Protein AF-A0A8T0LI42-F1 (afdb_monomer)

Solvent-accessible surface area (backbone atoms only — not comparable to full-atom values): 13750 Å² total; per-residue (Å²): 137,81,81,90,73,95,75,86,84,73,90,79,93,82,78,85,84,76,81,82,80,70,98,83,71,88,79,92,85,89,85,87,85,89,86,90,84,83,91,84,91,81,90,78,91,77,90,77,92,71,89,72,73,76,70,77,53,67,67,59,52,66,72,69,68,56,76,96,68,77,59,74,69,64,74,54,67,74,53,48,78,66,42,51,52,38,46,54,52,21,53,53,28,23,41,54,45,14,42,48,59,48,49,52,53,53,49,50,53,50,40,56,54,25,67,72,38,84,78,66,44,61,67,56,39,53,52,40,54,51,52,52,54,52,51,53,54,50,42,53,54,28,47,51,52,19,46,54,31,28,42,53,40,24,52,54,42,44,52,54,52,51,51,54,50,52,55,53,59,76,70,57,59,68,76,56,54,78,77,41,65,65,68,62,49,55,52,48,54,53,54,52,50,50,56,52,32,49,51,58,8,55,53,42,50,50,54,49,16,52,52,39,26,50,53,45,36,50,54,52,48,60,71,71,71,111

pLDDT: mean 73.44, std 22.91, range [25.42, 94.62]

InterPro domains:
  IPR011527 ABC transporter type 1, transmembrane domain [PF00664] (88-225)
  IPR011527 ABC transporter type 1, transmembrane domain [PS50929] (89-226)
  IPR036640 ABC transporter type 1, transmembrane domain superfamily [G3DSA:1.20.1560.10] (68-226)
  IPR036640 ABC transporter type 1, transmembrane domain superfamily [SSF90123] (75-223)
  IPR039421 Type 1 protein exporter [PTHR43394] (34-223)

Organism: NCBI:txid325452

Foldseek 3Di:
DDDDDPPPPDDDDDDDDDDDDDPDDDDDDDDDDDDDDDDDDDDDDDDDDDPPPVPPQVVVCVVPVDPPDDDPVVLCVVPDPVLVVLVVLLLVLLLVLLLLVLVLVVLVVQCVVQVVDPPRDVVSNVVSVVVVVVSVVSNVVSVVSNQVSQLVSLVVSLVVVLVVVVVVLVPDDPVSCVVDPPVVVNVVSVVVSVVSSVVRHPVVSVVSSNVSNVVSNVVSCVVPVD

Secondary structure (DSSP, 8-state):
-----S----------------TT------------------------------PPPHHHHHHHSS-S---GGGTTTT--HHHHHHHHHHHHHHHHHHHHHHHHHHHHHHHHHHHHSSS--HHHHHHHHHHHHHHHHHHHHHHHHHHHHHHHHHHHHHHHHHHHHHHHHHTS-HHHHHHS-HHHHHHHHHHHHHHHHHHHTHHHHHHHHHHHHHHHHHHHHHHH--

Nearest PDB structures (foldseek):
  5och-assembly3_F  TM=8.590E-01  e=1.511E-02  Homo sapiens
  8t1p-assembly1_C  TM=8.953E-01  e=2.664E-02  Bacillus subtilis subsp. subtilis str. 168
  8fmv-assembly1_C  TM=8.375E-01  e=1.252E-01  Bacillus subtilis subsp. subtilis str. 168
  7met-assembly1_B  TM=8.035E-01  e=2.447E-01  Acinetobacter baumannii
  7zo8-assembly1_A  TM=7.545E-01  e=5.302E-01  Brucella abortus 2308

Mean predicted aligned error: 16.24 Å

Radius of gyration: 35.05 Å; Cα contacts (8 Å, |Δi|>4): 112; chains: 1; bounding box: 51×75×105 Å

Sequence (226 aa):
MPSLSKSQLQLSDDGAYQRIETPRAVSLVVDAPSKTKNSATSNDESNSNSDHKKKPSLRSQMVHGGPTSFKFTHLYRFATPFDKLLLTVGVITAGVNGALFPLMALVFGNVLTGFSKIPIDMDAVNKAALDFALIAIAMFFTDYLSYVTFYYSAERQMKVLRTEALKHMLYLDISWYDENDALQLSSRLTGDTVKIKDGMGQKLGDSLRFTVQFIAGFVIGFVRGH

Structure (mmCIF, N/CA/C/O backbone):
data_AF-A0A8T0LI42-F1
#
_entry.id   AF-A0A8T0LI42-F1
#
loop_
_atom_site.group_PDB
_atom_site.id
_atom_site.type_symbol
_atom_site.label_atom_id
_atom_site.label_alt_id
_at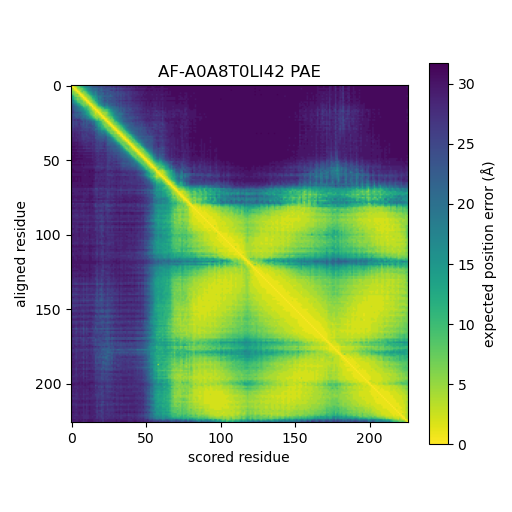om_site.label_comp_id
_atom_site.label_asym_id
_atom_site.label_entity_id
_atom_site.label_seq_id
_atom_site.pdbx_PDB_ins_code
_atom_site.Cartn_x
_atom_site.Cartn_y
_atom_site.Cartn_z
_atom_site.occupancy
_atom_site.B_iso_or_equiv
_atom_site.auth_seq_id
_atom_site.auth_comp_id
_atom_site.auth_asym_id
_atom_site.auth_atom_id
_atom_site.pdbx_PDB_model_num
ATOM 1 N N . MET A 1 1 ? -23.366 58.447 47.154 1.00 38.81 1 MET A N 1
ATOM 2 C CA . MET A 1 1 ? -22.371 58.548 48.251 1.00 38.81 1 MET A CA 1
ATOM 3 C C . MET A 1 1 ? -22.785 57.573 49.348 1.00 38.81 1 MET A C 1
ATOM 5 O O . MET A 1 1 ? -23.991 57.388 49.447 1.00 38.81 1 MET A O 1
ATOM 9 N N . PRO A 1 2 ? -21.909 57.008 50.198 1.00 42.56 2 PRO A N 1
ATOM 10 C CA . PRO A 1 2 ? -20.452 57.122 50.263 1.00 42.56 2 PRO A CA 1
ATOM 11 C C . PRO A 1 2 ? -19.717 55.777 50.512 1.00 42.56 2 PRO A C 1
ATOM 13 O O . PRO A 1 2 ? -20.300 54.726 50.756 1.00 42.56 2 PRO A O 1
ATOM 16 N N . SER A 1 3 ? -18.395 55.882 50.423 1.00 39.69 3 SER A N 1
ATOM 17 C CA . SER A 1 3 ? -17.333 55.055 51.005 1.00 39.69 3 SER A CA 1
ATOM 18 C C . SER A 1 3 ? -17.694 54.132 52.181 1.00 39.69 3 SER A C 1
ATOM 20 O O . SER A 1 3 ? -18.200 54.579 53.211 1.00 39.69 3 SER A O 1
ATOM 22 N N . LEU A 1 4 ? -17.270 52.870 52.067 1.00 40.44 4 LEU A N 1
ATOM 23 C CA . LEU A 1 4 ? -17.182 51.906 53.165 1.00 40.44 4 LEU A CA 1
ATOM 24 C C . LEU A 1 4 ? -16.195 52.408 54.236 1.00 40.44 4 LEU A C 1
ATOM 26 O O .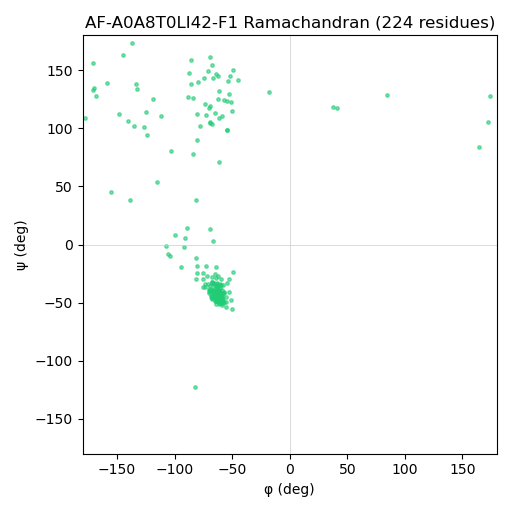 LEU A 1 4 ? -14.984 52.456 54.015 1.00 40.44 4 LEU A O 1
ATOM 30 N N . SER A 1 5 ? -16.745 52.812 55.387 1.00 36.84 5 SER A N 1
ATOM 31 C CA . SER A 1 5 ? -16.011 53.237 56.583 1.00 36.84 5 SER A CA 1
ATOM 32 C C . SER A 1 5 ? -15.497 52.039 57.384 1.00 36.84 5 SER A C 1
ATOM 34 O O . SER A 1 5 ? -16.172 51.030 57.571 1.00 36.84 5 SER A O 1
ATOM 36 N N . LYS A 1 6 ? -14.276 52.205 57.880 1.00 45.00 6 LYS A N 1
ATOM 37 C CA . LYS A 1 6 ? -13.339 51.230 58.446 1.00 45.00 6 LYS A CA 1
ATOM 38 C C . LYS A 1 6 ? -13.620 50.869 59.919 1.00 45.00 6 LYS A C 1
ATOM 40 O O . LYS A 1 6 ? -12.686 50.751 60.703 1.00 45.00 6 LYS A O 1
ATOM 45 N N . SER A 1 7 ? -14.883 50.741 60.328 1.00 43.19 7 SER A N 1
ATOM 46 C CA . SER A 1 7 ? -15.243 50.780 61.760 1.00 43.19 7 SER A CA 1
ATOM 47 C C . SER A 1 7 ? -16.303 49.767 62.211 1.00 43.19 7 SER A C 1
ATOM 49 O O . SER A 1 7 ? -17.111 50.068 63.080 1.00 43.19 7 SER A O 1
ATOM 51 N N . GLN A 1 8 ? -16.273 48.548 61.672 1.00 38.94 8 GLN A N 1
ATOM 52 C CA . GLN A 1 8 ? -16.902 47.374 62.304 1.00 38.94 8 GLN A CA 1
ATOM 53 C C . GLN A 1 8 ? -15.811 46.368 62.694 1.00 38.94 8 GLN A C 1
ATOM 55 O O . GLN A 1 8 ? -15.792 45.216 62.278 1.00 38.94 8 GLN A O 1
ATOM 60 N N . LEU A 1 9 ? -14.838 46.877 63.451 1.00 49.97 9 LEU A N 1
ATOM 61 C CA . LEU A 1 9 ? -13.863 46.109 64.215 1.00 49.97 9 LEU A CA 1
ATOM 62 C C . LEU A 1 9 ? -14.327 46.174 65.675 1.00 49.97 9 LEU A C 1
ATOM 64 O O . LEU A 1 9 ? -13.858 46.995 66.458 1.00 49.97 9 LEU A O 1
ATOM 68 N N . GLN A 1 10 ? -15.305 45.342 66.019 1.00 39.28 10 GLN A N 1
ATOM 69 C CA . GLN A 1 10 ? -15.501 44.903 67.395 1.00 39.28 10 GLN A CA 1
ATOM 70 C C . GLN A 1 10 ? -15.490 43.379 67.389 1.00 39.28 10 GLN A C 1
ATOM 72 O O . GLN A 1 10 ? -16.323 42.735 66.757 1.00 39.28 10 GLN A O 1
ATOM 77 N N . LEU A 1 11 ? -14.451 42.848 68.036 1.00 53.00 11 LEU A N 1
ATOM 78 C CA . LEU A 1 11 ? -14.222 41.438 68.299 1.00 53.00 11 LEU A CA 1
ATOM 79 C C . LEU A 1 11 ? -15.468 40.818 68.941 1.00 53.00 11 LEU A C 1
ATOM 81 O O . LEU A 1 11 ? -15.871 41.227 70.029 1.00 53.00 11 LEU A O 1
ATOM 85 N N . SER A 1 12 ? -16.003 39.780 68.306 1.00 40.81 12 SER A N 1
ATOM 86 C CA . SER A 1 12 ? -16.593 38.668 69.041 1.00 40.81 12 SER A CA 1
ATOM 87 C C . SER A 1 12 ? -15.691 37.466 68.801 1.00 40.81 12 SER A C 1
ATOM 89 O O . SER A 1 12 ? -15.504 37.009 67.674 1.00 40.81 12 SER A O 1
ATOM 91 N N . ASP A 1 13 ? -15.025 37.114 69.887 1.00 56.16 13 ASP A N 1
ATOM 92 C CA . ASP A 1 13 ? -14.078 36.036 70.099 1.00 56.16 13 ASP A CA 1
ATOM 93 C C . ASP A 1 13 ? -14.826 34.698 70.031 1.00 56.16 13 ASP A C 1
ATOM 95 O O . ASP A 1 13 ? -15.631 34.419 70.909 1.00 56.16 13 ASP A O 1
ATOM 99 N N . ASP A 1 14 ? -14.665 33.958 68.929 1.00 54.41 14 ASP A N 1
ATOM 100 C CA . ASP A 1 14 ? -14.658 32.485 68.873 1.00 54.41 14 ASP A CA 1
ATOM 101 C C . ASP A 1 14 ? -14.653 32.015 67.409 1.00 54.41 14 ASP A C 1
ATOM 103 O O . ASP A 1 14 ? -15.651 32.074 66.689 1.00 54.41 14 ASP A O 1
ATOM 107 N N . GLY A 1 15 ? -13.499 31.540 66.940 1.00 45.50 15 GLY A N 1
ATOM 108 C CA . GLY A 1 15 ? -13.366 30.988 65.593 1.00 45.50 15 GLY A CA 1
ATOM 109 C C . GLY A 1 15 ? -11.916 30.873 65.153 1.00 45.50 15 GLY A C 1
ATOM 110 O O . GLY A 1 15 ? -11.389 31.748 64.470 1.00 45.50 15 GLY A O 1
ATOM 111 N N . ALA A 1 16 ? -11.259 29.782 65.539 1.00 44.09 16 ALA A N 1
ATOM 112 C CA . ALA A 1 16 ? -9.950 29.417 65.020 1.00 44.09 16 ALA A CA 1
ATOM 113 C C . ALA A 1 16 ? -10.019 29.256 63.488 1.00 44.09 16 ALA A C 1
ATOM 115 O O . ALA A 1 16 ? -10.630 28.322 62.971 1.00 44.09 16 ALA A O 1
ATOM 116 N N . TYR A 1 17 ? -9.388 30.167 62.746 1.00 43.19 17 TYR A N 1
ATOM 117 C CA . TYR A 1 17 ? -9.220 30.031 61.301 1.00 43.19 17 TYR A CA 1
ATOM 118 C C . TYR A 1 17 ? -8.246 28.886 61.014 1.00 43.19 17 TYR A C 1
ATOM 120 O O . TYR A 1 17 ? -7.033 29.021 61.174 1.00 43.19 17 TYR A O 1
ATOM 128 N N . GLN A 1 18 ? -8.777 27.746 60.582 1.00 50.75 18 GLN A N 1
ATOM 129 C CA . GLN A 1 18 ? -7.972 26.610 60.160 1.00 50.75 18 GLN A CA 1
ATOM 130 C C . GLN A 1 18 ? -7.483 26.837 58.727 1.00 50.75 18 GLN A C 1
ATOM 132 O O . GLN A 1 18 ? -8.259 26.862 57.771 1.00 50.75 18 GLN A O 1
ATOM 137 N N . ARG A 1 19 ? -6.170 27.024 58.574 1.00 47.12 19 ARG A N 1
ATOM 138 C CA . ARG A 1 19 ? -5.505 27.053 57.270 1.00 47.12 19 ARG A CA 1
ATOM 139 C C . ARG A 1 19 ? -5.641 25.666 56.640 1.00 47.12 19 ARG A C 1
ATOM 141 O O . ARG A 1 19 ? -5.077 24.704 57.152 1.00 47.12 19 ARG A O 1
ATOM 148 N N . ILE A 1 20 ? -6.392 25.553 55.548 1.00 44.72 20 ILE A N 1
ATOM 149 C CA . ILE A 1 20 ? -6.482 24.301 54.794 1.00 44.72 20 ILE A CA 1
ATOM 150 C C . ILE A 1 20 ? -5.205 24.183 53.956 1.00 44.72 20 ILE A C 1
ATOM 152 O O . ILE A 1 20 ? -5.054 24.851 52.932 1.00 44.72 20 ILE A O 1
ATOM 156 N N . GLU A 1 21 ? -4.262 23.366 54.414 1.00 50.84 21 GLU A N 1
ATOM 157 C CA . GLU A 1 21 ? -3.139 22.921 53.593 1.00 50.84 21 GLU A CA 1
ATOM 158 C C . GLU A 1 21 ? -3.649 21.888 52.585 1.00 50.84 21 GLU A C 1
ATOM 160 O O . GLU A 1 21 ? -4.229 20.864 52.945 1.00 50.84 21 GLU A O 1
ATOM 165 N N . THR A 1 22 ? -3.470 22.171 51.295 1.00 49.03 22 THR A N 1
ATOM 166 C CA . THR A 1 22 ? -3.750 21.208 50.228 1.00 49.03 22 THR A CA 1
ATOM 167 C C . THR A 1 22 ? -2.521 20.302 50.047 1.00 49.03 22 THR A C 1
ATOM 169 O O . THR A 1 22 ? -1.428 20.823 49.828 1.00 49.03 22 THR A O 1
ATOM 172 N N . PRO A 1 23 ? -2.638 18.957 50.102 1.00 51.06 23 PRO A N 1
ATOM 173 C CA . PRO A 1 23 ? -1.473 18.056 50.150 1.00 51.06 23 PRO A CA 1
ATOM 174 C C . PRO A 1 23 ? -0.599 17.936 48.886 1.00 51.06 23 PRO A C 1
ATOM 176 O O . PRO A 1 23 ? 0.163 16.973 48.783 1.00 51.06 23 PRO A O 1
ATOM 179 N N . ARG A 1 24 ? -0.703 18.806 47.869 1.00 45.31 24 ARG A N 1
ATOM 180 C CA . ARG A 1 24 ? 0.053 18.581 46.618 1.00 45.31 24 ARG A CA 1
ATOM 181 C C . ARG A 1 24 ? 0.364 19.816 45.778 1.00 45.31 24 ARG A C 1
ATOM 183 O O . ARG A 1 24 ? 0.251 19.777 44.555 1.00 45.31 24 ARG A O 1
ATOM 190 N N . ALA A 1 25 ? 0.810 20.891 46.405 1.00 46.81 25 ALA A N 1
ATOM 191 C CA . ALA A 1 25 ? 1.567 21.914 45.696 1.00 46.81 25 ALA A CA 1
ATOM 192 C C . ALA A 1 25 ? 2.800 22.290 46.521 1.00 46.81 25 ALA A C 1
ATOM 194 O O . ALA A 1 25 ? 2.670 22.507 47.720 1.00 46.81 25 ALA A O 1
ATOM 195 N N . VAL A 1 26 ? 3.936 22.446 45.823 1.00 38.56 26 VAL A N 1
ATOM 196 C CA . VAL A 1 26 ? 5.221 23.021 46.289 1.00 38.56 26 VAL A CA 1
ATOM 197 C C . VAL A 1 26 ? 6.126 22.006 47.022 1.00 38.56 26 VAL A C 1
ATOM 199 O O . VAL A 1 26 ? 5.682 21.344 47.944 1.00 38.56 26 VAL A O 1
ATOM 202 N N . SER A 1 27 ? 7.409 21.790 46.714 1.00 38.91 27 SER A N 1
ATOM 203 C CA . SER A 1 27 ? 8.316 22.177 45.621 1.00 38.91 27 SER A CA 1
ATOM 204 C C . SER A 1 27 ? 9.625 21.381 45.773 1.00 38.91 27 SER A C 1
ATOM 206 O O . SER A 1 27 ? 9.989 20.972 46.870 1.00 38.91 27 SER A O 1
ATOM 208 N N . LEU A 1 28 ? 10.335 21.214 44.659 1.00 45.41 28 LEU A N 1
ATOM 209 C CA . LEU A 1 28 ? 11.725 20.755 44.521 1.00 45.41 28 LEU A CA 1
ATOM 210 C C . LEU A 1 28 ? 12.687 21.417 45.527 1.00 45.41 28 LEU A C 1
ATOM 212 O O . LEU A 1 28 ? 12.580 22.628 45.657 1.00 45.41 28 LEU A O 1
ATOM 216 N N . VAL A 1 29 ? 13.667 20.684 46.090 1.00 34.97 29 VAL A N 1
ATOM 217 C CA . VAL A 1 29 ? 15.106 21.061 46.171 1.00 34.97 29 VAL A CA 1
ATOM 218 C C . VAL A 1 29 ? 15.964 19.791 46.377 1.00 34.97 29 VAL A C 1
ATOM 220 O O . VAL A 1 29 ? 15.588 18.869 47.094 1.00 34.97 29 VAL A O 1
ATOM 223 N N . VAL A 1 30 ? 17.089 19.769 45.663 1.00 39.44 30 VAL A N 1
ATOM 224 C CA . VAL A 1 30 ? 18.171 18.778 45.546 1.00 39.44 30 VAL A CA 1
ATOM 225 C C . VAL A 1 30 ? 19.079 18.769 46.788 1.00 39.44 30 VAL A C 1
ATOM 227 O O . VAL A 1 30 ? 19.347 19.840 47.309 1.00 39.44 30 VAL A O 1
ATOM 230 N N . ASP A 1 31 ? 19.569 17.600 47.232 1.00 29.88 31 ASP A N 1
ATOM 231 C CA . ASP A 1 31 ? 21.002 17.335 47.513 1.00 29.88 31 ASP A CA 1
ATOM 232 C C . ASP A 1 31 ? 21.231 15.947 48.151 1.00 29.88 31 ASP A C 1
ATOM 234 O O . ASP A 1 31 ? 20.620 15.568 49.149 1.00 29.88 31 ASP A O 1
ATOM 238 N N . ALA A 1 32 ? 22.146 15.178 47.554 1.00 30.50 32 ALA A N 1
ATOM 239 C CA . ALA A 1 32 ? 22.781 14.001 48.155 1.00 30.50 32 ALA A CA 1
ATOM 240 C C . ALA A 1 32 ? 24.003 14.448 48.994 1.00 30.50 32 ALA A C 1
ATOM 242 O O . ALA A 1 32 ? 24.569 15.504 48.710 1.00 30.50 32 ALA A O 1
ATOM 243 N N . PRO A 1 33 ? 24.488 13.649 49.971 1.00 33.62 33 PRO A N 1
ATOM 244 C CA . PRO A 1 33 ? 25.523 12.678 49.606 1.00 33.62 33 PRO A CA 1
ATOM 245 C C . PRO A 1 33 ? 25.480 11.324 50.349 1.00 33.62 33 PRO A C 1
ATOM 247 O O . PRO A 1 33 ? 24.883 11.133 51.403 1.00 33.62 33 PRO A O 1
ATOM 250 N N . SER A 1 34 ? 26.192 10.384 49.732 1.00 29.84 34 SER A N 1
ATOM 251 C CA . SER A 1 34 ? 26.501 8.990 50.075 1.00 29.84 34 SER A CA 1
ATOM 252 C C . SER A 1 34 ? 27.028 8.692 51.492 1.00 29.84 34 SER A C 1
ATOM 254 O O . SER A 1 34 ? 27.872 9.440 51.985 1.00 29.84 34 SER A O 1
ATOM 256 N N . LYS A 1 35 ? 26.744 7.479 52.013 1.00 28.88 35 LYS A N 1
ATOM 257 C CA . LYS A 1 35 ? 27.780 6.514 52.467 1.00 28.88 35 LYS A CA 1
ATOM 258 C C . LYS A 1 35 ? 27.239 5.097 52.752 1.00 28.88 35 LYS A C 1
ATOM 260 O O . LYS A 1 35 ? 26.310 4.890 53.518 1.00 28.88 35 LYS A O 1
ATOM 265 N N . THR A 1 36 ? 27.912 4.142 52.119 1.00 26.52 36 THR A N 1
ATOM 266 C CA . THR A 1 36 ? 27.869 2.673 52.192 1.00 26.52 36 THR A CA 1
ATOM 267 C C . THR A 1 36 ? 28.258 2.103 53.566 1.00 26.52 36 THR A C 1
ATOM 269 O O . THR A 1 36 ? 29.218 2.609 54.149 1.00 26.52 36 THR A O 1
ATOM 272 N N . LYS A 1 37 ? 27.631 0.991 54.010 1.00 26.69 37 LYS A N 1
ATOM 273 C CA . LYS A 1 37 ? 28.306 -0.211 54.581 1.00 26.69 37 LYS A CA 1
ATOM 274 C C . LYS A 1 37 ? 27.342 -1.360 54.964 1.00 26.69 37 LYS A C 1
ATOM 276 O O . LYS A 1 37 ? 26.601 -1.268 55.929 1.00 26.69 37 LYS A O 1
ATOM 281 N N . ASN A 1 38 ? 27.417 -2.430 54.169 1.00 25.42 38 ASN A N 1
ATOM 282 C CA . ASN A 1 38 ? 27.652 -3.850 54.491 1.00 25.42 38 ASN A CA 1
ATOM 283 C C . ASN A 1 38 ? 26.997 -4.533 55.719 1.00 25.42 38 ASN A C 1
ATOM 285 O O . ASN A 1 38 ? 27.361 -4.272 56.857 1.00 25.42 38 ASN A O 1
ATOM 289 N N . SER A 1 39 ? 26.167 -5.540 55.400 1.00 26.08 39 SER A N 1
ATOM 290 C CA . SER A 1 39 ? 26.147 -6.935 55.899 1.00 26.08 39 SER A CA 1
ATOM 291 C C . SER A 1 39 ? 26.461 -7.244 57.375 1.00 26.08 39 SER A C 1
ATOM 293 O O . SER A 1 39 ? 27.621 -7.176 57.774 1.00 26.08 39 SER A O 1
ATOM 295 N N . ALA A 1 40 ? 25.486 -7.819 58.090 1.00 28.20 40 ALA A N 1
ATOM 296 C CA . ALA A 1 40 ? 25.643 -9.080 58.831 1.00 28.20 40 ALA A CA 1
ATOM 297 C C . ALA A 1 40 ? 24.282 -9.605 59.335 1.00 28.20 40 ALA A C 1
ATOM 299 O O . ALA A 1 40 ? 23.462 -8.866 59.868 1.00 28.20 40 ALA A O 1
ATOM 300 N N . THR A 1 41 ? 24.090 -10.903 59.126 1.00 25.64 41 THR A N 1
ATOM 301 C CA . THR A 1 41 ? 23.015 -11.813 59.536 1.00 25.64 41 THR A CA 1
ATOM 302 C C . THR A 1 41 ? 22.703 -11.788 61.034 1.00 25.64 41 THR A C 1
ATOM 304 O O . THR A 1 41 ? 23.637 -11.748 61.830 1.00 25.64 41 THR A O 1
ATOM 307 N N . SER A 1 42 ? 21.429 -11.948 61.416 1.00 28.00 42 SER A N 1
ATOM 308 C CA . SER A 1 42 ? 20.967 -12.868 62.479 1.00 28.00 42 SER A CA 1
ATOM 309 C C . SER A 1 42 ? 19.441 -12.952 62.485 1.00 28.00 42 SER A C 1
ATOM 311 O O . SER A 1 42 ? 18.750 -11.944 62.382 1.00 28.00 42 SER A O 1
ATOM 313 N N . ASN A 1 43 ? 18.958 -14.187 62.551 1.00 26.92 43 ASN A N 1
ATOM 314 C CA . ASN A 1 43 ? 17.560 -14.588 62.556 1.00 26.92 43 ASN A CA 1
ATOM 315 C C . ASN A 1 43 ? 16.850 -14.122 63.832 1.00 26.92 43 ASN A C 1
ATOM 317 O O . ASN A 1 43 ? 17.420 -14.256 64.909 1.00 26.92 43 ASN A O 1
ATOM 321 N N . ASP A 1 44 ? 15.586 -13.720 63.714 1.00 28.66 44 ASP A N 1
ATOM 322 C CA . ASP A 1 44 ? 14.596 -14.079 64.728 1.00 28.66 44 ASP A CA 1
ATOM 323 C C . ASP A 1 44 ? 13.223 -14.232 64.063 1.00 28.66 44 ASP A C 1
ATOM 325 O O . ASP A 1 44 ? 12.645 -13.288 63.517 1.00 28.66 44 ASP A O 1
ATOM 329 N N . GLU A 1 45 ? 12.741 -15.471 64.045 1.00 29.97 45 GLU A N 1
ATOM 330 C CA . GLU A 1 45 ? 11.376 -15.813 63.676 1.00 29.97 45 GLU A CA 1
ATOM 331 C C . GLU A 1 45 ? 10.435 -15.323 64.779 1.00 29.97 45 GLU A C 1
ATOM 333 O O . GLU A 1 45 ? 10.443 -15.827 65.898 1.00 29.97 45 GLU A O 1
ATOM 338 N N . SER A 1 46 ? 9.539 -14.396 64.452 1.00 29.72 46 SER A N 1
ATOM 339 C CA . SER A 1 46 ? 8.264 -14.292 65.162 1.00 29.72 46 SER A CA 1
ATOM 340 C C . SER A 1 46 ? 7.129 -14.099 64.163 1.00 29.72 46 SER A C 1
ATOM 342 O O . SER A 1 46 ? 6.896 -13.053 63.563 1.00 29.72 46 SER A O 1
ATOM 344 N N . ASN A 1 47 ? 6.463 -15.228 63.971 1.00 28.58 47 ASN A N 1
ATOM 345 C CA . ASN A 1 47 ? 5.245 -15.483 63.238 1.00 28.58 47 ASN A CA 1
ATOM 346 C C . ASN A 1 47 ? 4.119 -14.507 63.641 1.00 28.58 47 ASN A C 1
ATOM 348 O O . ASN A 1 47 ? 3.610 -14.574 64.759 1.00 28.58 47 ASN A O 1
ATOM 352 N N . SER A 1 48 ? 3.676 -13.648 62.718 1.00 30.42 48 SER A N 1
ATOM 353 C CA . SER A 1 48 ? 2.299 -13.145 62.734 1.00 30.42 48 SER A CA 1
ATOM 354 C C . SER A 1 48 ? 1.670 -13.388 61.367 1.00 30.42 48 SER A C 1
ATOM 356 O O . SER A 1 48 ? 1.938 -12.738 60.358 1.00 30.42 48 SER A O 1
ATOM 358 N N . ASN A 1 49 ? 0.874 -14.445 61.364 1.00 32.28 49 ASN A N 1
ATOM 359 C CA . ASN A 1 49 ? 0.105 -14.944 60.253 1.00 32.28 49 ASN A CA 1
ATOM 360 C C . ASN A 1 49 ? -1.003 -13.927 59.930 1.00 32.28 49 ASN A C 1
ATOM 362 O O . ASN A 1 49 ? -2.002 -13.836 60.641 1.00 32.28 49 ASN A O 1
ATOM 366 N N . SER A 1 50 ? -0.829 -13.148 58.864 1.00 35.53 50 SER A N 1
ATOM 367 C CA . SER A 1 50 ? -1.950 -12.537 58.149 1.00 35.53 50 SER A CA 1
ATOM 368 C C . SER A 1 50 ? -1.844 -12.957 56.688 1.00 35.53 50 SER A C 1
ATOM 370 O O . SER A 1 50 ? -1.112 -12.385 55.883 1.00 35.53 50 SER A O 1
ATOM 372 N N . ASP A 1 51 ? -2.560 -14.038 56.384 1.00 36.84 51 ASP A N 1
ATOM 373 C CA . ASP A 1 51 ? -2.787 -14.602 55.057 1.00 36.84 51 ASP A CA 1
ATOM 374 C C . ASP A 1 51 ? -3.521 -13.590 54.153 1.00 36.84 51 ASP A C 1
ATOM 376 O O . ASP A 1 51 ? -4.676 -13.763 53.766 1.00 36.84 51 ASP A O 1
ATOM 380 N N . HIS A 1 52 ? -2.843 -12.520 53.744 1.00 40.53 52 HIS A N 1
ATOM 381 C CA . HIS A 1 52 ? -3.192 -11.819 52.517 1.00 40.53 52 HIS A CA 1
ATOM 382 C C . HIS A 1 52 ? -2.507 -12.544 51.360 1.00 40.53 52 HIS A C 1
ATOM 384 O O . HIS A 1 52 ? -1.511 -12.086 50.795 1.00 40.53 52 HIS A O 1
ATOM 390 N N . LYS A 1 53 ? -3.085 -13.682 50.953 1.00 38.78 53 LYS A N 1
ATOM 391 C CA . LYS A 1 53 ? -2.926 -14.152 49.572 1.00 38.78 53 LYS A CA 1
ATOM 392 C C . LYS A 1 53 ? -3.368 -12.999 48.673 1.00 38.78 53 LYS A C 1
ATOM 394 O O . LYS A 1 53 ? -4.565 -12.798 48.470 1.00 38.78 53 LYS A O 1
ATOM 399 N N . LYS A 1 54 ? -2.412 -12.219 48.153 1.00 42.22 54 LYS A N 1
ATOM 400 C CA . LYS A 1 54 ? -2.629 -11.325 47.013 1.00 42.22 54 LYS A CA 1
ATOM 401 C C . LYS A 1 54 ? -3.201 -12.205 45.910 1.00 42.22 54 LYS A C 1
ATOM 403 O O . LYS A 1 54 ? -2.463 -12.943 45.256 1.00 42.22 54 LYS A O 1
ATOM 408 N N . LYS A 1 55 ? -4.527 -12.179 45.749 1.00 39.91 55 LYS A N 1
ATOM 409 C CA . LYS A 1 55 ? -5.168 -12.732 44.563 1.00 39.91 55 LYS A CA 1
ATOM 410 C C . LYS A 1 55 ? -4.466 -12.066 43.376 1.00 39.91 55 LYS A C 1
ATOM 412 O O . LYS A 1 55 ? -4.270 -10.849 43.415 1.00 39.91 55 LYS A O 1
ATOM 417 N N . PRO A 1 56 ? -3.990 -12.832 42.384 1.00 43.91 56 PRO A N 1
ATOM 418 C CA . PRO A 1 56 ? -3.377 -12.226 41.217 1.00 43.91 56 PRO A CA 1
ATOM 419 C C . PRO A 1 56 ? -4.414 -11.280 40.616 1.00 43.91 56 PRO A C 1
ATOM 421 O O . PRO A 1 56 ? -5.542 -11.699 40.358 1.00 43.91 56 PRO A O 1
ATOM 424 N N . SER A 1 57 ? -4.049 -10.008 40.449 1.00 56.97 57 SER A N 1
ATOM 425 C CA . SER A 1 57 ? -4.921 -9.042 39.790 1.00 56.97 57 SER A CA 1
ATOM 426 C C . SER A 1 57 ? -5.320 -9.605 38.428 1.00 56.97 57 SER A C 1
ATOM 428 O O . SER A 1 57 ? -4.501 -10.221 37.735 1.00 56.97 57 SER A O 1
ATOM 430 N N . LEU A 1 58 ? -6.575 -9.400 38.027 1.00 53.12 58 LEU A N 1
ATOM 431 C CA . LEU A 1 58 ? -7.112 -9.806 36.717 1.00 53.12 58 LEU A CA 1
ATOM 432 C C . LEU A 1 58 ? -6.213 -9.366 35.544 1.00 53.12 58 LEU A C 1
ATOM 434 O O . LEU A 1 58 ? -6.174 -10.017 34.503 1.00 53.12 58 LEU A O 1
ATOM 438 N N . ARG A 1 59 ? -5.399 -8.324 35.756 1.00 50.59 59 ARG A N 1
ATOM 439 C CA . ARG A 1 59 ? -4.300 -7.876 34.892 1.00 50.59 59 ARG A CA 1
ATOM 440 C C . ARG A 1 59 ? -3.295 -8.980 34.537 1.00 50.59 59 ARG A C 1
ATOM 442 O O . ARG A 1 59 ? -2.878 -9.044 33.388 1.00 50.59 59 ARG A O 1
ATOM 449 N N . SER A 1 60 ? -2.914 -9.850 35.472 1.00 45.22 60 SER A N 1
ATOM 450 C CA . SER A 1 60 ? -1.997 -10.967 35.198 1.00 45.22 60 SER A CA 1
ATOM 451 C C . SER A 1 60 ? -2.689 -12.078 34.396 1.00 45.22 60 SER A C 1
ATOM 453 O O . SER A 1 60 ? -2.083 -12.660 33.504 1.00 45.22 60 SER A O 1
ATOM 455 N N . GLN A 1 61 ? -3.988 -12.314 34.622 1.00 47.06 61 GLN A N 1
ATOM 456 C CA . GLN A 1 61 ? -4.759 -13.315 33.868 1.00 47.06 61 GLN A CA 1
ATOM 457 C C . GLN A 1 61 ? -5.117 -12.858 32.445 1.00 47.06 61 GLN A C 1
ATOM 459 O O . GLN A 1 61 ? -5.063 -13.664 31.523 1.00 47.06 61 GLN A O 1
ATOM 464 N N . MET A 1 62 ? -5.412 -11.573 32.224 1.00 54.28 62 MET A N 1
ATOM 465 C CA . MET A 1 62 ? -5.677 -11.042 30.877 1.00 54.28 62 MET A CA 1
ATOM 466 C C . MET A 1 62 ? -4.397 -10.868 30.046 1.00 54.28 62 MET A C 1
ATOM 468 O O . MET A 1 62 ? -4.446 -11.004 28.826 1.00 54.28 62 MET A O 1
ATOM 472 N N . VAL A 1 63 ? -3.248 -10.612 30.687 1.00 55.09 63 VAL A N 1
ATOM 473 C CA . VAL A 1 63 ? -1.941 -10.516 30.007 1.00 55.09 63 VAL A CA 1
ATOM 474 C C . VAL A 1 63 ? -1.324 -11.898 29.738 1.00 55.09 63 VAL A C 1
ATOM 476 O O . VAL A 1 63 ? -0.632 -12.053 28.735 1.00 55.09 63 VAL A O 1
ATOM 479 N N . HIS A 1 64 ? -1.604 -12.915 30.565 1.00 43.50 64 HIS A N 1
ATOM 480 C CA . HIS A 1 64 ? -1.048 -14.270 30.402 1.00 43.50 64 HIS A CA 1
ATOM 481 C C . HIS A 1 64 ? -2.033 -15.344 29.900 1.00 43.50 64 HIS A C 1
ATOM 483 O O . HIS A 1 64 ? -1.619 -16.485 29.713 1.00 43.50 64 HIS A O 1
ATOM 489 N N . GLY A 1 65 ? -3.308 -15.017 29.659 1.00 41.97 65 GLY A N 1
ATOM 490 C CA . GLY A 1 65 ? -4.336 -15.986 29.238 1.00 41.97 65 GLY A CA 1
ATOM 491 C C . GLY A 1 65 ? -4.770 -15.918 27.768 1.00 41.97 65 GLY A C 1
ATOM 492 O O . GLY A 1 65 ? -5.523 -16.778 27.317 1.00 41.97 65 GLY A O 1
ATOM 493 N N . GLY A 1 66 ? -4.333 -14.909 27.008 1.00 52.75 66 GLY A N 1
ATOM 494 C CA . GLY A 1 66 ? -4.619 -14.806 25.572 1.00 52.75 66 GLY A CA 1
ATOM 495 C C . GLY A 1 66 ? -3.572 -15.544 24.728 1.00 52.75 66 GLY A C 1
ATOM 496 O O . GLY A 1 66 ? -2.405 -15.569 25.120 1.00 52.75 66 GLY A O 1
ATOM 497 N N . PRO A 1 67 ? -3.930 -16.127 23.564 1.00 51.00 67 PRO A N 1
ATOM 498 C CA . PRO A 1 67 ? -2.943 -16.734 22.675 1.00 51.00 67 PRO A CA 1
ATOM 499 C C . PRO A 1 67 ? -1.853 -15.708 22.339 1.00 51.00 67 PRO A C 1
ATOM 501 O O . PRO A 1 67 ? -2.137 -14.633 21.817 1.00 51.00 67 PRO A O 1
ATOM 504 N N . THR A 1 68 ? -0.594 -16.054 22.617 1.00 57.38 68 THR A N 1
ATOM 505 C CA . THR A 1 68 ? 0.598 -15.206 22.410 1.00 57.38 68 THR A CA 1
ATOM 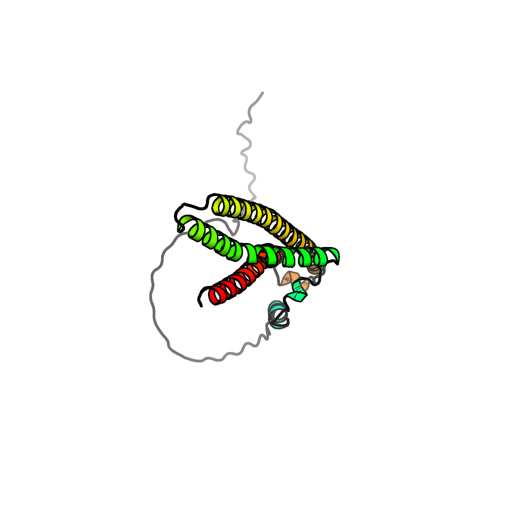506 C C . THR A 1 68 ? 0.906 -14.924 20.933 1.00 57.38 68 THR A C 1
ATOM 508 O O . THR A 1 68 ? 1.886 -14.258 20.610 1.00 57.38 68 THR A O 1
ATOM 511 N N . SER A 1 69 ? 0.056 -15.401 20.022 1.00 57.56 69 SER A N 1
ATOM 512 C CA . SER A 1 69 ? 0.135 -15.170 18.588 1.00 57.56 69 SER A CA 1
ATOM 513 C C . SER A 1 69 ? -1.271 -14.950 18.031 1.00 57.56 69 SER A C 1
ATOM 515 O O . SER A 1 69 ? -2.070 -15.881 17.906 1.00 57.56 69 SER A O 1
ATOM 517 N N . PHE A 1 70 ? -1.587 -13.702 17.690 1.00 65.25 70 PHE A N 1
ATOM 518 C CA . PHE A 1 70 ? -2.773 -13.390 16.902 1.00 65.25 70 PHE A CA 1
ATOM 519 C C . PHE A 1 70 ? -2.411 -13.472 15.422 1.00 65.25 70 PHE A C 1
ATOM 521 O O . PHE A 1 70 ? -1.471 -12.827 14.959 1.00 65.25 70 PHE A O 1
ATOM 528 N N . LYS A 1 71 ? -3.179 -14.248 14.652 1.00 72.62 71 LYS A N 1
ATOM 529 C CA . LYS A 1 71 ? -3.066 -14.235 13.189 1.00 72.62 71 LYS A CA 1
ATOM 530 C C . LYS A 1 71 ? -3.409 -12.827 12.691 1.00 72.62 71 LYS A C 1
ATOM 532 O O . LYS A 1 71 ? -4.458 -12.302 13.059 1.00 72.62 71 LYS A O 1
ATOM 537 N N . PHE A 1 72 ? -2.588 -12.247 11.810 1.00 67.06 72 PHE A N 1
ATOM 538 C CA . PHE A 1 72 ? -2.843 -10.932 11.190 1.00 67.06 72 PHE A CA 1
ATOM 539 C C . PHE A 1 72 ? -4.231 -10.837 10.535 1.00 67.06 72 PHE A C 1
ATOM 541 O O . PHE A 1 72 ? -4.855 -9.782 10.522 1.00 67.06 72 PHE A O 1
ATOM 548 N N . THR A 1 73 ? -4.766 -11.959 10.055 1.00 68.06 73 THR A N 1
ATOM 549 C CA . THR A 1 73 ? -6.114 -12.047 9.479 1.00 68.06 73 THR A CA 1
ATOM 550 C C . THR A 1 73 ? -7.230 -11.780 10.489 1.00 68.06 73 THR A C 1
ATOM 552 O O . THR A 1 73 ? -8.301 -11.316 10.106 1.00 68.06 73 THR A O 1
ATOM 555 N N . HIS A 1 74 ? -6.986 -12.007 11.782 1.00 70.81 74 HIS A N 1
ATOM 556 C CA . HIS A 1 74 ? -7.939 -11.701 12.848 1.00 70.81 74 HIS A CA 1
ATOM 557 C C . HIS A 1 74 ? -8.057 -10.189 13.101 1.00 70.81 74 HIS A C 1
ATOM 559 O O . HIS A 1 74 ? -9.061 -9.729 13.642 1.00 70.81 74 HIS A O 1
ATOM 565 N N . LEU A 1 75 ? -7.071 -9.404 12.655 1.00 67.06 75 LEU A N 1
ATOM 566 C CA . LEU A 1 75 ? -7.120 -7.944 12.692 1.00 67.06 75 LEU A CA 1
ATOM 567 C C . LEU A 1 75 ? -8.198 -7.397 11.738 1.00 67.06 75 LEU A C 1
ATOM 569 O O . LEU A 1 75 ? -8.889 -6.440 12.069 1.00 67.06 75 LEU A O 1
ATOM 573 N N . TYR A 1 76 ? -8.432 -8.103 10.626 1.00 67.75 76 TYR A N 1
ATOM 574 C CA . TYR A 1 76 ? -9.477 -7.811 9.640 1.00 67.75 76 TYR A CA 1
ATOM 575 C C . TYR A 1 76 ? -10.823 -8.485 9.944 1.00 67.75 76 TYR A C 1
ATOM 577 O O . TYR A 1 76 ? -11.703 -8.533 9.084 1.00 67.75 76 TYR A O 1
ATOM 585 N N . ARG A 1 77 ? -11.033 -9.015 11.159 1.00 70.12 77 ARG A N 1
ATOM 586 C CA . ARG A 1 77 ? -12.282 -9.717 11.517 1.00 70.12 77 ARG A CA 1
ATOM 587 C C . ARG A 1 77 ? -13.524 -8.830 11.385 1.00 70.12 77 ARG A C 1
ATOM 589 O O . ARG A 1 77 ? -14.597 -9.336 11.077 1.00 70.12 77 ARG A O 1
ATOM 596 N N . PHE A 1 78 ? -13.372 -7.523 11.588 1.00 67.19 78 PHE A N 1
ATOM 597 C CA . PHE A 1 78 ? -14.450 -6.539 11.454 1.00 67.19 78 PHE A CA 1
ATOM 598 C C . PHE A 1 78 ? -14.562 -5.939 10.042 1.00 67.19 78 PHE A C 1
ATOM 600 O O . PHE A 1 78 ? -15.357 -5.025 9.831 1.00 67.19 78 PHE A O 1
ATOM 607 N N . ALA A 1 79 ? -13.782 -6.429 9.070 1.00 70.44 79 ALA A N 1
ATOM 608 C CA . ALA A 1 79 ? -13.830 -5.939 7.699 1.00 70.44 79 ALA A CA 1
ATOM 609 C C . ALA A 1 79 ? -15.149 -6.344 7.026 1.00 70.44 79 ALA A C 1
ATOM 611 O O . ALA A 1 79 ? -15.454 -7.532 6.856 1.00 70.44 79 ALA A O 1
ATOM 612 N N . THR A 1 80 ? -15.920 -5.344 6.605 1.00 76.12 80 THR A N 1
ATOM 613 C CA . THR A 1 80 ? -17.142 -5.558 5.822 1.00 76.12 80 THR A CA 1
ATOM 614 C C . THR A 1 80 ? -16.795 -6.076 4.417 1.00 76.12 80 THR A C 1
ATOM 616 O O . THR A 1 80 ? -15.654 -5.922 3.972 1.00 76.12 80 THR A O 1
ATOM 619 N N . PRO A 1 81 ? -17.736 -6.686 3.670 1.00 71.44 81 PRO A N 1
ATOM 620 C CA . PRO A 1 81 ? -17.466 -7.149 2.302 1.00 71.44 81 PRO A CA 1
ATOM 621 C C . PRO A 1 81 ? -16.923 -6.041 1.383 1.00 71.44 81 PRO A C 1
ATOM 623 O O . PRO A 1 81 ? -16.061 -6.304 0.549 1.00 71.44 81 PRO A O 1
ATOM 626 N N . PHE A 1 82 ? -17.351 -4.793 1.594 1.00 80.19 82 PHE A N 1
ATOM 627 C CA . PHE A 1 82 ? -16.818 -3.626 0.890 1.00 80.19 82 PHE A CA 1
ATOM 628 C C . PHE A 1 82 ? -15.350 -3.336 1.247 1.00 80.19 82 PHE A C 1
ATOM 630 O O . PHE A 1 82 ? -14.544 -3.070 0.360 1.00 80.19 82 PHE A O 1
ATOM 637 N N . ASP A 1 83 ? -14.968 -3.466 2.522 1.00 83.56 83 ASP A N 1
ATOM 638 C CA . ASP A 1 83 ? -13.581 -3.248 2.964 1.00 83.56 83 ASP A CA 1
ATOM 639 C C . ASP A 1 83 ? -12.636 -4.320 2.418 1.00 83.56 83 ASP A C 1
ATOM 641 O O . ASP A 1 83 ? -11.474 -4.032 2.135 1.00 83.56 83 ASP A O 1
ATOM 645 N N . LYS A 1 84 ? -13.135 -5.550 2.235 1.00 82.62 84 LYS A N 1
ATOM 646 C CA . LYS A 1 84 ? -12.384 -6.635 1.588 1.00 82.62 84 LYS A CA 1
ATOM 647 C C . LYS A 1 84 ? -12.140 -6.342 0.110 1.00 82.62 84 LYS A C 1
ATOM 649 O O . LYS A 1 84 ? -11.017 -6.520 -0.346 1.00 82.62 84 LYS A O 1
ATOM 654 N N . LEU A 1 85 ? -13.154 -5.859 -0.615 1.00 86.62 85 LEU A N 1
ATOM 655 C CA . LEU A 1 85 ? -12.998 -5.449 -2.016 1.00 86.62 85 LEU A CA 1
ATOM 656 C C . LEU A 1 85 ? -11.983 -4.317 -2.157 1.00 86.62 85 LEU A C 1
ATOM 658 O O . LEU A 1 85 ? -11.036 -4.444 -2.931 1.00 86.62 85 LEU A O 1
ATOM 662 N N . LEU A 1 86 ? -12.130 -3.262 -1.354 1.00 86.44 86 LEU A N 1
ATOM 663 C CA . LEU A 1 86 ? -11.150 -2.182 -1.260 1.00 86.44 86 LEU A CA 1
ATOM 664 C C . LEU A 1 86 ? -9.749 -2.762 -1.045 1.00 86.44 86 LEU A C 1
ATOM 666 O O . LEU A 1 86 ? -8.869 -2.563 -1.872 1.00 86.44 86 LEU A O 1
ATOM 670 N N . LEU A 1 87 ? -9.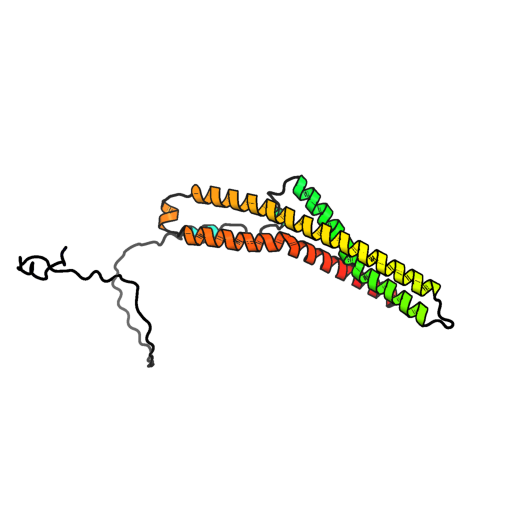553 -3.579 -0.011 1.00 87.56 87 LEU A N 1
ATOM 671 C CA . LEU A 1 87 ? -8.237 -4.129 0.300 1.00 87.56 87 LEU A CA 1
ATOM 672 C C . LEU A 1 87 ? -7.639 -4.955 -0.849 1.00 87.56 87 LEU A C 1
ATOM 674 O O . LEU A 1 87 ? -6.451 -4.825 -1.125 1.00 87.56 87 LEU A O 1
ATOM 678 N N . THR A 1 88 ? -8.444 -5.750 -1.562 1.00 89.50 88 THR A N 1
ATOM 679 C CA . THR A 1 88 ? -7.958 -6.487 -2.742 1.00 89.50 88 THR A CA 1
ATOM 680 C C . THR A 1 88 ? -7.499 -5.558 -3.862 1.00 89.50 88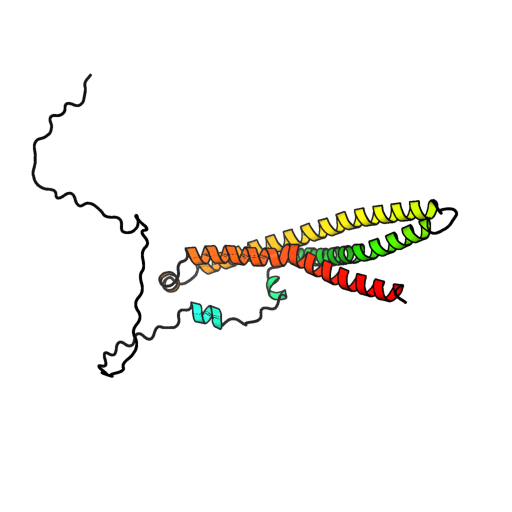 THR A C 1
ATOM 682 O O . THR A 1 88 ? -6.428 -5.775 -4.424 1.00 89.50 88 THR A O 1
ATOM 685 N N . VAL A 1 89 ? -8.250 -4.487 -4.138 1.00 91.12 89 VAL A N 1
ATOM 686 C CA . VAL A 1 89 ? -7.858 -3.471 -5.124 1.00 91.12 89 VAL A CA 1
ATOM 687 C C . VAL A 1 89 ? -6.562 -2.788 -4.691 1.00 91.12 89 VAL A C 1
ATOM 689 O O . VAL A 1 89 ? -5.652 -2.664 -5.504 1.00 91.12 89 VAL A O 1
ATOM 692 N N . GLY A 1 90 ? -6.444 -2.428 -3.410 1.00 91.50 90 GLY A N 1
ATOM 693 C CA . GLY A 1 90 ? -5.241 -1.816 -2.840 1.00 91.50 90 GLY A CA 1
ATOM 694 C C . GLY A 1 90 ? -4.001 -2.705 -2.951 1.00 91.50 90 GLY A C 1
ATOM 695 O O . GLY A 1 90 ? -2.928 -2.227 -3.302 1.00 91.50 90 GLY A O 1
ATOM 696 N N . VAL A 1 91 ? -4.133 -4.013 -2.714 1.00 91.56 91 VAL A N 1
ATOM 697 C CA . VAL A 1 91 ? -3.016 -4.965 -2.864 1.00 91.56 91 VAL A CA 1
ATOM 698 C C . VAL A 1 91 ? -2.578 -5.081 -4.326 1.00 91.56 91 VAL A C 1
ATOM 700 O O . VAL A 1 91 ? -1.378 -5.090 -4.603 1.00 91.56 91 VAL A O 1
ATOM 703 N N . ILE A 1 92 ? -3.527 -5.132 -5.265 1.00 92.88 92 ILE A N 1
ATOM 704 C CA . ILE A 1 92 ? -3.224 -5.201 -6.701 1.00 92.88 92 ILE A CA 1
ATOM 705 C C . ILE A 1 92 ? -2.504 -3.925 -7.152 1.00 92.88 92 ILE A C 1
ATOM 707 O O . ILE A 1 92 ? -1.450 -4.006 -7.785 1.00 92.88 92 ILE A O 1
ATOM 711 N N . THR A 1 93 ? -3.025 -2.747 -6.798 1.00 91.69 93 THR A N 1
ATOM 712 C CA . THR A 1 93 ? -2.427 -1.463 -7.195 1.00 91.69 93 THR A CA 1
ATOM 713 C C . THR A 1 93 ? -1.072 -1.227 -6.532 1.00 91.69 93 THR A C 1
ATOM 715 O O . THR A 1 93 ? -0.149 -0.771 -7.207 1.00 91.69 93 THR A O 1
ATOM 718 N N . ALA A 1 94 ? -0.899 -1.608 -5.262 1.00 91.69 94 ALA A N 1
ATOM 719 C CA . ALA A 1 94 ? 0.398 -1.583 -4.583 1.00 91.69 94 ALA A CA 1
ATOM 720 C C . ALA A 1 94 ? 1.426 -2.503 -5.263 1.00 91.69 94 ALA A C 1
ATOM 722 O O . ALA A 1 94 ? 2.589 -2.124 -5.406 1.00 91.69 94 ALA A O 1
ATOM 723 N N . GLY A 1 95 ? 0.999 -3.684 -5.725 1.00 91.38 95 GLY A N 1
ATOM 724 C CA . GLY A 1 95 ? 1.849 -4.605 -6.480 1.00 91.38 95 GLY A CA 1
ATOM 725 C C . GLY A 1 95 ? 2.302 -4.022 -7.819 1.00 91.38 95 GLY A C 1
ATOM 726 O O . GLY A 1 95 ? 3.495 -4.038 -8.125 1.00 91.38 95 GLY A O 1
ATOM 727 N N . VAL A 1 96 ? 1.378 -3.434 -8.584 1.00 91.25 96 VAL A N 1
ATOM 728 C CA . VAL A 1 96 ? 1.702 -2.749 -9.849 1.00 91.25 96 VAL A CA 1
ATOM 729 C C . VAL A 1 96 ? 2.690 -1.603 -9.609 1.00 91.25 96 VAL A C 1
ATOM 731 O O . VAL A 1 96 ? 3.708 -1.515 -10.295 1.00 91.25 96 VAL A O 1
ATOM 734 N N . ASN A 1 97 ? 2.452 -0.775 -8.588 1.00 93.56 97 ASN A N 1
ATOM 735 C CA . ASN A 1 97 ? 3.341 0.328 -8.213 1.00 93.56 97 ASN A CA 1
ATOM 736 C C . ASN A 1 97 ? 4.738 -0.146 -7.763 1.00 93.56 97 ASN A C 1
ATOM 738 O O . ASN A 1 97 ? 5.745 0.493 -8.066 1.00 93.56 97 ASN A O 1
ATOM 742 N N . GLY A 1 98 ? 4.833 -1.301 -7.097 1.00 92.38 98 GLY A N 1
ATOM 743 C CA . GLY A 1 98 ? 6.119 -1.912 -6.739 1.00 92.38 98 GLY A CA 1
ATOM 744 C C . GLY A 1 98 ? 6.961 -2.309 -7.960 1.00 92.38 98 GLY A C 1
ATOM 745 O O . GLY A 1 98 ? 8.181 -2.154 -7.945 1.00 92.38 98 GLY A O 1
ATOM 746 N N . ALA A 1 99 ? 6.323 -2.765 -9.041 1.00 91.00 99 ALA A N 1
ATOM 747 C CA . ALA A 1 99 ? 7.001 -3.162 -10.280 1.00 91.00 99 ALA A CA 1
ATOM 748 C C . ALA A 1 99 ? 7.388 -1.978 -11.192 1.00 91.00 99 ALA A C 1
ATOM 750 O O . ALA A 1 99 ? 8.264 -2.120 -12.049 1.00 91.00 99 ALA A O 1
ATOM 751 N N . LEU A 1 100 ? 6.779 -0.802 -11.000 1.00 91.06 100 LEU A N 1
ATOM 752 C CA . LEU A 1 100 ? 7.052 0.398 -11.800 1.00 91.06 100 LEU A CA 1
ATOM 753 C C . LEU A 1 100 ? 8.479 0.939 -11.590 1.00 91.06 100 LEU A C 1
ATOM 755 O O . LEU A 1 100 ? 9.095 1.401 -12.548 1.00 91.06 100 LEU A O 1
ATOM 759 N N . PHE A 1 101 ? 9.053 0.817 -10.386 1.00 88.88 101 PHE A N 1
ATOM 760 C CA . PHE A 1 101 ? 10.431 1.260 -10.105 1.00 88.88 101 PHE A CA 1
ATOM 761 C C . PHE A 1 101 ? 11.494 0.480 -10.906 1.00 88.88 101 PHE A C 1
ATOM 763 O O . PHE A 1 101 ? 12.321 1.104 -11.573 1.00 88.88 101 PHE A O 1
ATOM 770 N N . PRO A 1 102 ? 11.495 -0.867 -10.897 1.00 89.94 102 PRO A N 1
ATOM 771 C CA . PRO A 1 102 ? 12.402 -1.646 -11.739 1.00 89.94 102 PRO A CA 1
ATOM 772 C C . PRO A 1 102 ? 12.167 -1.445 -13.244 1.00 89.94 102 PRO A C 1
ATOM 774 O O . PRO A 1 102 ? 13.119 -1.435 -14.024 1.00 89.94 102 PRO A O 1
ATOM 777 N N . LEU A 1 103 ? 10.916 -1.227 -13.663 1.00 88.62 103 LEU A N 1
ATOM 778 C CA . LEU A 1 103 ? 10.580 -0.923 -15.058 1.00 88.62 103 LEU A CA 1
ATOM 779 C C . LEU A 1 103 ? 11.166 0.430 -15.493 1.00 88.62 103 LEU A C 1
ATOM 781 O O . LEU A 1 103 ? 11.738 0.535 -16.578 1.00 88.62 103 LEU A O 1
ATOM 785 N N . MET A 1 104 ? 11.120 1.438 -14.620 1.00 90.06 104 MET A N 1
ATOM 786 C CA . MET A 1 104 ? 11.764 2.735 -14.844 1.00 90.06 104 MET A CA 1
ATOM 787 C C . MET A 1 104 ? 13.274 2.585 -15.101 1.00 90.06 104 MET A C 1
ATOM 789 O O . MET A 1 104 ? 13.814 3.218 -16.010 1.00 90.06 104 MET A O 1
ATOM 793 N N . ALA A 1 105 ? 13.952 1.700 -14.362 1.00 89.75 105 ALA A N 1
ATOM 794 C CA . ALA A 1 105 ? 15.369 1.406 -14.581 1.00 89.75 105 ALA A CA 1
ATOM 795 C C . ALA A 1 105 ? 15.641 0.763 -15.958 1.00 89.75 105 ALA A C 1
ATOM 797 O O . ALA A 1 105 ? 16.648 1.074 -16.596 1.00 89.75 105 ALA A O 1
ATOM 798 N N . LEU A 1 106 ? 14.735 -0.087 -16.459 1.00 88.19 106 LEU A N 1
ATOM 799 C CA . LEU A 1 106 ? 14.850 -0.671 -17.802 1.00 88.19 106 LEU A CA 1
ATOM 800 C C . LEU A 1 106 ? 14.717 0.381 -18.908 1.00 88.19 106 LEU A C 1
ATOM 802 O O . LEU A 1 106 ? 15.521 0.390 -19.842 1.00 88.19 106 LEU A O 1
ATOM 806 N N . VAL A 1 107 ? 13.739 1.285 -18.795 1.00 89.62 107 VAL A N 1
ATOM 807 C CA . VAL A 1 107 ? 13.556 2.376 -19.768 1.00 89.62 107 VAL A CA 1
ATOM 808 C C . VAL A 1 107 ? 14.766 3.308 -19.758 1.00 89.62 107 VAL A C 1
ATOM 810 O O . VAL A 1 107 ? 15.258 3.681 -20.823 1.00 89.62 107 VAL A O 1
ATOM 813 N N . PHE A 1 108 ? 15.321 3.602 -18.579 1.00 88.31 108 PHE A N 1
ATOM 814 C CA . PHE A 1 108 ? 16.565 4.364 -18.468 1.00 88.31 108 PHE A CA 1
ATOM 815 C C . PHE A 1 108 ? 17.733 3.697 -19.214 1.00 88.31 108 PHE A C 1
ATOM 817 O O . PHE A 1 108 ? 18.477 4.365 -19.932 1.00 88.31 108 PHE A O 1
ATOM 824 N N . GLY A 1 109 ? 17.859 2.370 -19.122 1.00 88.12 109 GLY A N 1
ATOM 825 C CA . GLY A 1 109 ? 18.859 1.617 -19.885 1.00 88.12 109 GLY A CA 1
ATOM 826 C C . GLY A 1 109 ? 18.703 1.759 -21.406 1.00 88.12 109 GLY A C 1
ATOM 827 O O . GLY A 1 109 ? 19.701 1.824 -22.129 1.00 88.12 109 GLY A O 1
ATOM 828 N N . ASN A 1 110 ? 17.467 1.859 -21.902 1.00 84.50 110 ASN A N 1
ATOM 829 C CA . ASN A 1 110 ? 17.199 2.084 -23.326 1.00 84.50 110 ASN A CA 1
ATOM 830 C C . ASN A 1 110 ? 17.596 3.501 -23.761 1.00 84.50 110 ASN A C 1
ATOM 832 O O . ASN A 1 110 ? 18.197 3.653 -24.823 1.00 84.50 110 ASN A O 1
ATOM 836 N N . VAL A 1 111 ? 17.339 4.515 -22.926 1.00 87.56 111 VAL A N 1
ATOM 837 C CA . VAL A 1 111 ? 17.799 5.895 -23.169 1.00 87.56 111 VAL A CA 1
ATOM 838 C C . VAL A 1 111 ? 19.320 5.948 -23.283 1.00 87.56 111 VAL A C 1
ATOM 840 O O . VAL A 1 111 ? 19.850 6.511 -24.239 1.00 87.56 111 VAL A O 1
ATOM 843 N N . LEU A 1 112 ? 20.030 5.307 -22.350 1.00 88.69 112 LEU A N 1
ATOM 844 C CA . LEU A 1 112 ? 21.492 5.267 -22.366 1.00 88.69 112 LEU A CA 1
ATOM 845 C C . LEU A 1 112 ? 22.036 4.595 -23.638 1.00 88.69 112 LEU A C 1
ATOM 847 O O . LEU A 1 112 ? 23.024 5.052 -24.207 1.00 88.69 112 LEU A O 1
ATOM 851 N N . THR A 1 113 ? 21.356 3.551 -24.118 1.00 85.25 113 THR A N 1
ATOM 852 C CA . THR A 1 113 ? 21.703 2.867 -25.376 1.00 85.25 113 THR A CA 1
ATOM 853 C C . THR A 1 113 ? 21.397 3.724 -26.610 1.00 85.25 113 THR A C 1
ATOM 855 O O . THR A 1 113 ? 22.120 3.659 -27.601 1.00 85.25 113 THR A O 1
ATOM 858 N N . GLY A 1 114 ? 20.339 4.538 -26.571 1.00 84.00 114 GLY A N 1
ATOM 859 C CA . GLY A 1 114 ? 20.015 5.491 -27.637 1.00 84.00 114 GLY A CA 1
ATOM 860 C C . GLY A 1 114 ? 21.078 6.582 -27.782 1.00 84.00 114 GLY A C 1
ATOM 861 O O . GLY A 1 114 ? 21.462 6.921 -28.899 1.00 84.00 114 GLY A O 1
ATOM 862 N N . PHE A 1 115 ? 21.619 7.065 -26.659 1.00 84.88 115 PHE A N 1
ATOM 863 C CA . PHE A 1 115 ? 22.706 8.048 -26.653 1.00 84.88 115 PHE A CA 1
ATOM 864 C C . PHE A 1 115 ? 24.080 7.473 -27.010 1.00 84.88 115 PHE A C 1
ATOM 866 O O . PHE A 1 115 ? 24.945 8.223 -27.455 1.00 84.88 115 PHE A O 1
ATOM 873 N N . SER A 1 116 ? 24.307 6.171 -26.818 1.00 86.75 116 SER A N 1
ATOM 874 C CA . SER A 1 116 ? 25.597 5.546 -27.136 1.00 86.75 116 SER A CA 1
ATOM 875 C C . SER A 1 116 ? 25.769 5.194 -28.619 1.00 86.75 116 SER A C 1
ATOM 877 O O . SER A 1 116 ? 26.886 4.897 -29.045 1.00 86.75 116 SER A O 1
ATOM 879 N N . LYS A 1 117 ? 24.698 5.243 -29.424 1.00 83.06 117 LYS A N 1
ATOM 880 C CA . LYS A 1 117 ? 24.756 5.053 -30.881 1.00 83.06 117 LYS A CA 1
ATOM 881 C C . LYS A 1 117 ? 25.074 6.371 -31.593 1.00 83.06 117 LYS A C 1
ATOM 883 O O . LYS A 1 117 ? 24.535 7.418 -31.250 1.00 83.06 117 LYS A O 1
ATOM 888 N N . ILE A 1 118 ? 25.939 6.306 -32.608 1.00 82.00 118 ILE A N 1
ATOM 889 C CA . ILE A 1 118 ? 26.304 7.442 -33.467 1.00 82.00 118 ILE A CA 1
ATOM 890 C C . ILE A 1 118 ? 25.903 7.097 -34.913 1.00 82.00 118 ILE A C 1
ATOM 892 O O . ILE A 1 118 ? 26.367 6.070 -35.413 1.00 82.00 118 ILE A O 1
ATOM 896 N N . PRO A 1 119 ? 25.096 7.924 -35.610 1.00 81.19 119 PRO A N 1
ATOM 897 C CA . PRO A 1 119 ? 24.434 9.144 -35.131 1.00 81.19 119 PRO A CA 1
ATOM 898 C C . PRO A 1 119 ? 23.349 8.849 -34.080 1.00 81.19 119 PRO A C 1
ATOM 900 O O . PRO A 1 119 ? 22.803 7.749 -34.039 1.00 81.19 119 PRO A O 1
ATOM 903 N N . ILE A 1 120 ? 23.065 9.837 -33.224 1.00 80.69 120 ILE A N 1
ATOM 904 C CA . ILE A 1 120 ? 22.093 9.710 -32.130 1.00 80.69 120 ILE A CA 1
ATOM 905 C C . ILE A 1 120 ? 20.707 9.436 -32.713 1.00 80.69 120 ILE A C 1
ATOM 907 O O . ILE A 1 120 ? 20.196 10.211 -33.523 1.00 80.69 120 ILE A O 1
ATOM 911 N N . ASP A 1 121 ? 20.092 8.353 -32.256 1.00 81.62 121 ASP A N 1
ATOM 912 C CA . ASP A 1 121 ? 18.735 7.975 -32.631 1.00 81.62 121 ASP A CA 1
ATOM 913 C C . ASP A 1 121 ? 17.717 8.789 -31.810 1.00 81.62 121 ASP A C 1
ATOM 915 O O . ASP A 1 121 ? 17.333 8.417 -30.696 1.00 81.62 121 ASP A O 1
ATOM 919 N N . MET A 1 122 ? 17.320 9.949 -32.343 1.00 82.25 122 MET A N 1
ATOM 920 C CA . MET A 1 122 ? 16.380 10.867 -31.685 1.00 82.25 122 MET A CA 1
ATOM 921 C C . MET A 1 122 ? 14.984 10.256 -31.506 1.00 82.25 122 MET A C 1
ATOM 923 O O . MET A 1 122 ? 14.301 10.579 -30.530 1.00 82.25 122 MET A O 1
ATOM 927 N N . ASP A 1 123 ? 14.580 9.338 -32.387 1.00 84.69 123 ASP A N 1
ATOM 928 C CA . ASP A 1 123 ? 13.284 8.663 -32.297 1.00 84.69 123 ASP A CA 1
ATOM 929 C C . ASP A 1 123 ? 13.245 7.705 -31.100 1.00 84.69 123 ASP A C 1
ATOM 931 O O . ASP A 1 123 ? 12.262 7.679 -30.351 1.00 84.69 123 ASP A O 1
ATOM 935 N N . ALA A 1 124 ? 14.340 6.978 -30.844 1.00 81.50 124 ALA A N 1
ATOM 936 C CA . ALA A 1 124 ? 14.462 6.121 -29.664 1.00 81.50 124 ALA A CA 1
ATOM 937 C C . ALA A 1 124 ? 14.421 6.919 -28.351 1.00 81.50 124 ALA A C 1
ATOM 939 O O . ALA A 1 124 ? 13.769 6.499 -27.389 1.00 81.50 124 ALA A O 1
ATOM 940 N N . VAL A 1 125 ? 15.076 8.084 -28.310 1.00 85.38 125 VAL A N 1
ATOM 941 C CA . VAL A 1 125 ? 15.073 8.965 -27.131 1.00 85.38 125 VAL A CA 1
ATOM 942 C C . VAL A 1 125 ? 13.681 9.555 -26.892 1.00 85.38 125 VAL A C 1
ATOM 944 O O . VAL A 1 125 ? 13.191 9.519 -25.761 1.00 85.38 125 VAL A O 1
ATOM 947 N N . ASN A 1 126 ? 13.006 10.034 -27.942 1.00 87.94 126 ASN A N 1
ATOM 948 C CA . ASN A 1 126 ? 11.653 10.583 -27.831 1.00 87.94 126 ASN A CA 1
ATOM 949 C C . ASN A 1 126 ? 10.638 9.517 -27.382 1.00 87.94 126 ASN A C 1
ATOM 951 O O . ASN A 1 126 ? 9.809 9.769 -26.505 1.00 87.94 126 ASN A O 1
ATOM 955 N N . LYS A 1 127 ? 10.744 8.289 -27.909 1.00 88.12 127 LYS A N 1
ATOM 956 C CA . LYS A 1 127 ? 9.903 7.168 -27.469 1.00 88.12 127 LYS A CA 1
ATOM 957 C C . LYS A 1 127 ? 10.131 6.834 -25.994 1.00 88.12 127 LYS A C 1
ATOM 959 O O . LYS A 1 127 ? 9.169 6.652 -25.253 1.00 88.12 127 LYS A O 1
ATOM 964 N N . ALA A 1 128 ? 11.385 6.783 -25.553 1.00 87.88 128 ALA A N 1
ATOM 965 C CA . ALA A 1 128 ? 11.689 6.506 -24.157 1.00 87.88 128 ALA A CA 1
ATOM 966 C C . ALA A 1 128 ? 11.188 7.622 -23.220 1.00 87.88 128 ALA A C 1
ATOM 968 O O . ALA A 1 128 ? 10.697 7.324 -22.133 1.00 87.88 128 ALA A O 1
ATOM 969 N N . ALA A 1 129 ? 11.240 8.889 -23.646 1.00 89.62 129 ALA A N 1
ATOM 970 C CA . ALA A 1 129 ? 10.656 10.006 -22.902 1.00 89.62 129 ALA A CA 1
ATOM 971 C C . ALA A 1 129 ? 9.127 9.869 -22.743 1.00 89.62 129 ALA A C 1
ATOM 973 O O . ALA A 1 129 ? 8.602 10.102 -21.651 1.00 89.62 129 ALA A O 1
ATOM 974 N N . LEU A 1 130 ? 8.417 9.428 -23.790 1.00 90.19 130 LEU A N 1
ATOM 975 C CA . LEU A 1 130 ? 6.986 9.104 -23.704 1.00 90.19 130 LEU A CA 1
ATOM 976 C C . LEU A 1 130 ? 6.718 7.926 -22.755 1.00 90.19 130 LEU A C 1
ATOM 978 O O . LEU A 1 130 ? 5.796 8.001 -21.942 1.00 90.19 130 LEU A O 1
ATOM 982 N N . ASP A 1 131 ? 7.541 6.876 -22.804 1.00 91.00 131 ASP A N 1
ATOM 983 C CA . ASP A 1 131 ? 7.428 5.727 -21.898 1.00 91.00 131 ASP A CA 1
ATOM 984 C C . ASP A 1 131 ? 7.622 6.166 -20.423 1.00 91.00 131 ASP A C 1
ATOM 986 O O . ASP A 1 131 ? 6.851 5.761 -19.549 1.00 91.00 131 ASP A O 1
ATOM 990 N N . PHE A 1 132 ? 8.567 7.075 -20.137 1.00 90.75 132 PHE A N 1
ATOM 991 C CA . PHE A 1 132 ? 8.733 7.690 -18.808 1.00 90.75 132 PHE A CA 1
ATOM 992 C C . PHE A 1 132 ? 7.507 8.494 -18.361 1.00 90.75 132 PHE A C 1
ATOM 994 O O . PHE A 1 132 ? 7.091 8.386 -17.204 1.00 90.75 132 PHE A O 1
ATOM 1001 N N . ALA A 1 133 ? 6.916 9.286 -19.259 1.00 92.94 133 ALA A N 1
ATOM 1002 C CA . ALA A 1 133 ? 5.717 10.059 -18.952 1.00 92.94 133 ALA A CA 1
ATOM 1003 C C . ALA A 1 133 ? 4.530 9.142 -18.603 1.00 92.94 133 ALA A C 1
ATOM 1005 O O . ALA A 1 133 ? 3.832 9.384 -17.615 1.00 92.94 133 ALA A O 1
ATOM 1006 N N . LEU A 1 134 ? 4.338 8.049 -19.352 1.00 92.38 134 LEU A N 1
ATOM 1007 C CA . LEU A 1 134 ? 3.294 7.056 -19.074 1.00 92.38 134 LEU A CA 1
ATOM 1008 C C . LEU A 1 134 ? 3.503 6.357 -17.723 1.00 92.38 134 LEU A C 1
ATOM 1010 O O . LEU A 1 134 ? 2.548 6.200 -16.959 1.00 92.38 134 LEU A O 1
ATOM 1014 N N . ILE A 1 135 ? 4.744 5.990 -17.396 1.00 93.25 135 ILE A N 1
ATOM 1015 C CA . ILE A 1 135 ? 5.110 5.392 -16.102 1.00 93.25 135 ILE A CA 1
ATOM 1016 C C . ILE A 1 135 ? 4.814 6.354 -14.946 1.00 93.25 135 ILE A C 1
ATOM 1018 O O . ILE A 1 135 ? 4.249 5.934 -13.937 1.00 93.25 135 ILE A O 1
ATOM 1022 N N . ALA A 1 136 ? 5.143 7.641 -15.091 1.00 92.44 136 ALA A N 1
ATOM 1023 C CA . ALA A 1 136 ? 4.879 8.650 -14.065 1.00 92.44 136 ALA A CA 1
ATOM 1024 C C . ALA A 1 136 ? 3.376 8.814 -13.789 1.00 92.44 136 ALA A C 1
ATOM 1026 O O . ALA A 1 136 ? 2.954 8.827 -12.630 1.00 92.44 136 ALA A O 1
ATOM 1027 N N . ILE A 1 137 ? 2.563 8.870 -14.848 1.00 94.62 137 ILE A N 1
ATOM 1028 C CA . ILE A 1 137 ? 1.102 8.947 -14.736 1.00 94.62 137 ILE A CA 1
ATOM 1029 C C . ILE A 1 137 ? 0.552 7.683 -14.056 1.00 94.62 137 ILE A C 1
ATOM 1031 O O . ILE A 1 137 ? -0.243 7.778 -13.119 1.00 94.62 137 ILE A O 1
ATOM 1035 N N . ALA A 1 138 ? 1.005 6.498 -14.474 1.00 92.75 138 ALA A N 1
ATOM 1036 C CA . ALA A 1 138 ? 0.582 5.232 -13.881 1.00 92.75 138 ALA A CA 1
ATOM 1037 C C . ALA A 1 138 ? 0.958 5.129 -12.392 1.00 92.75 138 ALA A C 1
ATOM 1039 O O . ALA A 1 138 ? 0.122 4.718 -11.582 1.00 92.75 138 ALA A O 1
ATOM 1040 N N . MET A 1 139 ? 2.173 5.541 -12.010 1.00 93.12 139 MET A N 1
ATOM 1041 C CA . MET A 1 139 ? 2.600 5.602 -10.607 1.00 93.12 139 MET A CA 1
ATOM 1042 C C . MET A 1 139 ? 1.697 6.525 -9.794 1.00 93.12 139 MET A C 1
ATOM 1044 O O . MET A 1 139 ? 1.226 6.121 -8.738 1.00 93.12 139 MET A O 1
ATOM 1048 N N . PHE A 1 140 ? 1.393 7.723 -10.298 1.00 93.94 140 PHE A N 1
ATOM 1049 C CA . PHE A 1 140 ? 0.544 8.674 -9.581 1.00 93.94 140 PHE A CA 1
ATOM 1050 C C . PHE A 1 140 ? -0.840 8.090 -9.262 1.00 93.94 140 PHE A C 1
ATOM 1052 O O . PHE A 1 140 ? -1.274 8.106 -8.110 1.00 93.94 140 PHE A O 1
ATOM 1059 N N . PHE A 1 141 ? -1.519 7.519 -10.261 1.00 94.12 141 PHE A N 1
ATOM 1060 C CA . PHE A 1 141 ? -2.855 6.954 -10.061 1.00 94.12 141 PHE A CA 1
ATOM 1061 C C . PHE A 1 141 ? -2.850 5.701 -9.182 1.00 94.12 141 PHE A C 1
ATOM 1063 O O . PHE A 1 141 ? -3.710 5.559 -8.310 1.00 94.12 141 PHE A O 1
ATOM 1070 N N . THR A 1 142 ? -1.898 4.789 -9.393 1.00 92.75 142 THR A N 1
ATOM 1071 C CA . THR A 1 142 ? -1.822 3.539 -8.619 1.00 92.75 142 THR A CA 1
ATOM 1072 C C . THR A 1 142 ? -1.443 3.790 -7.162 1.00 92.75 142 THR A C 1
ATOM 1074 O O . THR A 1 142 ? -2.042 3.180 -6.274 1.00 92.75 142 THR A O 1
ATOM 1077 N N . ASP A 1 143 ? -0.519 4.718 -6.902 1.00 93.25 143 ASP A N 1
ATOM 1078 C CA . ASP A 1 143 ? -0.106 5.109 -5.552 1.00 93.25 143 ASP A CA 1
ATOM 1079 C C . ASP A 1 143 ? -1.235 5.826 -4.808 1.00 93.25 143 ASP A C 1
ATOM 1081 O O . ASP A 1 143 ? -1.577 5.440 -3.690 1.00 93.25 143 ASP A O 1
ATOM 1085 N N . TYR A 1 144 ? -1.897 6.789 -5.460 1.00 93.81 144 TYR A N 1
ATOM 1086 C CA . TYR A 1 144 ? -3.038 7.493 -4.876 1.00 93.81 144 TYR A CA 1
ATOM 1087 C C . TYR A 1 144 ? -4.188 6.536 -4.534 1.00 93.81 144 TYR A C 1
ATOM 1089 O O . TYR A 1 144 ? -4.711 6.559 -3.417 1.00 93.81 144 TYR A O 1
ATOM 1097 N N . LEU A 1 145 ? -4.559 5.651 -5.466 1.00 92.25 145 LEU A N 1
ATOM 1098 C CA . LEU A 1 145 ? -5.638 4.691 -5.247 1.00 92.25 145 LEU A CA 1
ATOM 1099 C C . LEU A 1 145 ? -5.291 3.692 -4.136 1.00 92.25 145 LEU A C 1
ATOM 1101 O O . LEU A 1 145 ? -6.141 3.406 -3.292 1.00 92.25 145 LEU A O 1
ATOM 1105 N N . SER A 1 146 ? -4.052 3.193 -4.104 1.00 92.56 146 SER A N 1
ATOM 1106 C CA . SER A 1 146 ? -3.561 2.336 -3.020 1.00 92.56 146 SER A CA 1
ATOM 1107 C C . SER A 1 146 ? -3.658 3.054 -1.669 1.00 92.56 146 SER A C 1
ATOM 1109 O O . SER A 1 146 ? -4.308 2.554 -0.746 1.00 92.56 146 SER A O 1
ATOM 1111 N N . TYR A 1 147 ? -3.117 4.273 -1.580 1.00 92.50 147 TYR A N 1
ATOM 1112 C CA . TYR A 1 147 ? -3.115 5.081 -0.362 1.00 92.50 147 TYR A CA 1
ATOM 1113 C C . TYR A 1 147 ? -4.526 5.298 0.197 1.00 92.50 147 TYR A C 1
ATOM 1115 O O . TYR A 1 147 ? -4.794 4.963 1.355 1.00 92.50 147 TYR A O 1
ATOM 1123 N N . VAL A 1 148 ? -5.449 5.798 -0.631 1.00 93.12 148 VAL A N 1
ATOM 1124 C CA . VAL A 1 148 ? -6.831 6.095 -0.216 1.00 93.12 148 VAL A CA 1
ATOM 1125 C C . VAL A 1 148 ? -7.542 4.831 0.263 1.00 93.12 148 VAL A C 1
ATOM 1127 O O . VAL A 1 148 ? -8.220 4.844 1.290 1.00 93.12 148 VAL A O 1
ATOM 1130 N N . THR A 1 149 ? -7.350 3.723 -0.444 1.00 91.38 149 THR A N 1
ATOM 1131 C CA . THR A 1 149 ? -7.991 2.443 -0.146 1.00 91.38 149 THR A CA 1
ATOM 1132 C C . THR A 1 149 ? -7.539 1.867 1.199 1.00 91.38 149 THR A C 1
ATOM 1134 O O . THR A 1 149 ? -8.379 1.495 2.028 1.00 91.38 149 THR A O 1
ATOM 1137 N N . PHE A 1 150 ? -6.225 1.821 1.450 1.00 91.00 150 PHE A N 1
ATOM 1138 C CA . PHE A 1 150 ? -5.678 1.345 2.725 1.00 91.00 150 PHE A CA 1
ATOM 1139 C C . PHE A 1 150 ? -6.047 2.277 3.880 1.00 91.00 150 PHE A C 1
ATOM 1141 O O . PHE A 1 150 ? -6.446 1.806 4.948 1.00 91.00 150 PHE A O 1
ATOM 1148 N N . TYR A 1 151 ? -5.971 3.593 3.664 1.00 92.50 151 TYR A N 1
ATOM 1149 C CA . TYR A 1 151 ? -6.326 4.589 4.670 1.00 92.50 151 TYR A CA 1
ATOM 1150 C C . TYR A 1 151 ? -7.798 4.476 5.088 1.00 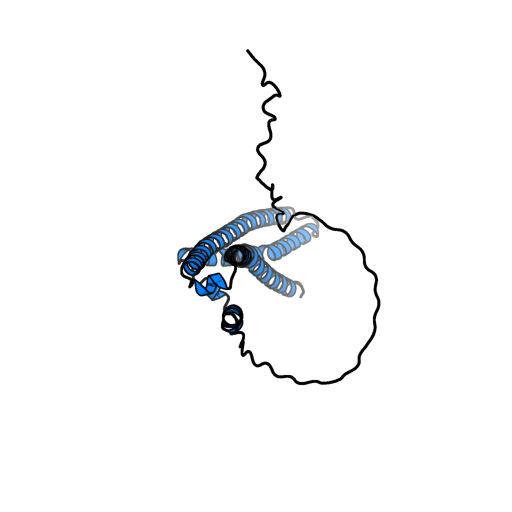92.50 151 TYR A C 1
ATOM 1152 O O . TYR A 1 151 ? -8.106 4.349 6.277 1.00 92.50 151 TYR A O 1
ATOM 1160 N N . TYR A 1 152 ? -8.707 4.457 4.112 1.00 92.06 152 TYR A N 1
ATOM 1161 C CA . TYR A 1 152 ? -10.146 4.403 4.358 1.00 92.06 152 TYR A CA 1
ATOM 1162 C C . TYR A 1 152 ? -10.565 3.097 5.049 1.00 92.06 152 TYR A C 1
ATOM 1164 O O . TYR A 1 152 ? -11.315 3.119 6.031 1.00 92.06 152 TYR A O 1
ATOM 1172 N N . SER A 1 153 ? -10.030 1.959 4.591 1.00 90.56 153 SER A N 1
ATOM 1173 C CA . SER A 1 153 ? -10.290 0.652 5.206 1.00 90.56 153 SER A CA 1
ATOM 1174 C C . SER A 1 153 ? -9.800 0.596 6.660 1.00 90.56 153 SER A C 1
ATOM 1176 O O . SER A 1 153 ? -10.534 0.146 7.546 1.00 90.56 153 SER A O 1
ATOM 1178 N N . ALA A 1 154 ? -8.598 1.115 6.940 1.00 91.00 154 ALA A N 1
ATOM 1179 C CA . ALA A 1 154 ? -8.045 1.154 8.293 1.00 91.00 154 ALA A CA 1
ATOM 1180 C C . ALA A 1 154 ? -8.859 2.064 9.227 1.00 91.00 154 ALA A C 1
ATOM 1182 O O . ALA A 1 154 ? -9.127 1.684 10.370 1.00 91.00 154 ALA A O 1
ATOM 1183 N N . GLU A 1 155 ? -9.301 3.237 8.761 1.00 91.44 155 GLU A N 1
ATOM 1184 C CA . GLU A 1 155 ? -10.157 4.118 9.561 1.00 91.44 155 GLU A CA 1
ATOM 1185 C C . GLU A 1 155 ? -11.469 3.452 9.963 1.00 91.44 155 GLU A C 1
ATOM 1187 O O . GLU A 1 155 ? -11.878 3.533 11.125 1.00 91.44 155 GLU A O 1
ATOM 1192 N N . ARG A 1 156 ? -12.144 2.810 9.007 1.00 90.12 156 ARG A N 1
ATOM 1193 C CA . ARG A 1 156 ? -13.455 2.208 9.246 1.00 90.12 156 ARG A CA 1
ATOM 1194 C C . ARG A 1 156 ? -13.371 1.054 10.237 1.00 90.12 156 ARG A C 1
ATOM 1196 O O . ARG A 1 156 ? -14.148 1.016 11.190 1.00 90.12 156 ARG A O 1
ATOM 1203 N N . GLN A 1 157 ? -12.389 0.171 10.070 1.00 89.62 157 GLN A N 1
ATOM 1204 C CA . GLN A 1 157 ? -12.153 -0.928 11.007 1.00 89.62 157 GLN A CA 1
ATOM 1205 C C . GLN A 1 157 ? -11.788 -0.414 12.400 1.00 89.62 157 GLN A C 1
ATOM 1207 O O . GLN A 1 157 ? -12.269 -0.941 13.404 1.00 89.62 157 GLN A O 1
ATOM 1212 N N . MET A 1 158 ? -11.001 0.663 12.474 1.00 90.44 158 MET A N 1
ATOM 1213 C CA . MET A 1 158 ? -10.616 1.239 13.755 1.00 90.44 158 MET A CA 1
ATOM 1214 C C . MET A 1 158 ? -11.783 1.896 14.496 1.00 90.44 158 MET A C 1
ATOM 1216 O O . MET A 1 158 ? -11.852 1.814 15.722 1.00 90.44 158 MET A O 1
ATOM 1220 N N . LYS A 1 159 ? -12.716 2.525 13.771 1.00 90.81 159 LYS A N 1
ATOM 1221 C CA . LYS A 1 159 ? -13.952 3.073 14.355 1.00 90.81 159 LYS A CA 1
ATOM 1222 C C . LYS A 1 159 ? -14.773 1.961 15.012 1.00 90.81 159 LYS A C 1
ATOM 1224 O O . LYS A 1 159 ? -15.105 2.083 16.185 1.00 90.81 159 LYS A O 1
ATOM 1229 N N . VAL A 1 160 ? -15.000 0.852 14.303 1.00 90.38 160 VAL A N 1
ATOM 1230 C CA . VAL A 1 160 ? -15.742 -0.308 14.832 1.00 90.38 160 VAL A CA 1
ATOM 1231 C C . VAL A 1 160 ? -15.038 -0.918 16.046 1.00 90.38 160 VAL A C 1
ATOM 1233 O O . VAL A 1 160 ? -15.677 -1.142 17.073 1.00 90.38 160 VAL A O 1
ATOM 1236 N N . LEU A 1 161 ? -13.718 -1.122 15.969 1.00 89.81 161 LEU A N 1
ATOM 1237 C CA . LEU A 1 161 ? -12.935 -1.679 17.075 1.00 89.81 161 LEU A CA 1
ATOM 1238 C C . LEU A 1 161 ? -13.033 -0.816 18.340 1.00 89.81 161 LEU A C 1
ATOM 1240 O O . LEU A 1 161 ? -13.234 -1.347 19.430 1.00 89.81 161 LEU A O 1
ATOM 1244 N N . ARG A 1 162 ? -12.919 0.512 18.203 1.00 91.38 162 ARG A N 1
ATOM 1245 C CA . ARG A 1 162 ? -13.049 1.442 19.335 1.00 91.38 162 ARG A CA 1
ATOM 1246 C C . ARG A 1 162 ? -14.449 1.425 19.930 1.00 91.38 162 ARG A C 1
ATOM 1248 O O . ARG A 1 162 ? -14.566 1.426 21.151 1.00 91.38 162 ARG A O 1
ATOM 1255 N N . THR A 1 163 ? -15.491 1.384 19.101 1.00 91.25 163 THR A N 1
ATOM 1256 C CA . THR A 1 163 ? -16.876 1.306 19.581 1.00 91.25 163 THR A CA 1
ATOM 1257 C C . THR A 1 163 ? -17.114 0.033 20.389 1.00 91.25 163 THR A C 1
ATOM 1259 O O . THR A 1 163 ? -17.633 0.115 21.500 1.00 91.25 163 THR A O 1
ATOM 1262 N N . GLU A 1 164 ? -16.689 -1.128 19.887 1.00 90.25 164 GLU A N 1
ATOM 1263 C CA . GLU A 1 164 ? -16.854 -2.403 20.599 1.00 90.25 164 GLU A CA 1
ATOM 1264 C C . GLU A 1 164 ? -16.022 -2.472 21.885 1.00 90.25 164 GLU A C 1
ATOM 1266 O O . GLU A 1 164 ? -16.509 -2.954 22.910 1.00 90.25 164 GLU A O 1
ATOM 1271 N N . ALA A 1 165 ? -14.793 -1.947 21.861 1.00 90.19 165 ALA A N 1
ATOM 1272 C CA . ALA A 1 165 ? -13.925 -1.910 23.033 1.00 90.19 165 ALA A CA 1
ATOM 1273 C C . ALA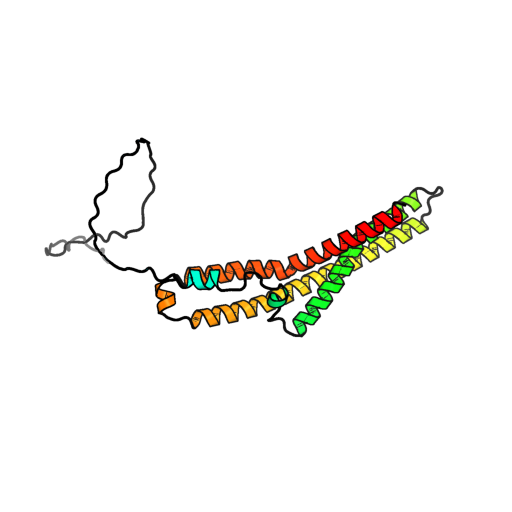 A 1 165 ? -14.465 -0.979 24.131 1.00 90.19 165 ALA A C 1
ATOM 1275 O O . ALA A 1 165 ? -14.488 -1.363 25.299 1.00 90.19 165 ALA A O 1
ATOM 1276 N N . LEU A 1 166 ? -14.950 0.215 23.770 1.00 91.69 166 LEU A N 1
ATOM 1277 C CA . LEU A 1 166 ? -15.577 1.139 24.722 1.00 91.69 166 LEU A CA 1
ATOM 1278 C C . LEU A 1 166 ? -16.893 0.582 25.267 1.00 91.69 166 LEU A C 1
ATOM 1280 O O . LEU A 1 166 ? -17.146 0.691 26.464 1.00 91.69 166 LEU A O 1
ATOM 1284 N N . LYS A 1 167 ? -17.704 -0.058 24.415 1.00 91.56 167 LYS A N 1
ATOM 1285 C CA . LYS A 1 167 ? -18.920 -0.749 24.851 1.00 91.56 167 LYS A CA 1
ATOM 1286 C C . LYS A 1 167 ? -18.585 -1.809 25.894 1.00 91.56 167 LYS A C 1
ATOM 1288 O O . LYS A 1 167 ? -19.197 -1.801 26.950 1.00 91.56 167 LYS A O 1
ATOM 1293 N N . HIS A 1 168 ? -17.597 -2.666 25.633 1.00 88.38 168 HIS A N 1
ATOM 1294 C CA . HIS A 1 168 ? -17.159 -3.658 26.616 1.00 88.38 168 HIS A CA 1
ATOM 1295 C C . HIS A 1 168 ? -16.685 -2.997 27.905 1.00 88.38 168 HIS A C 1
ATOM 1297 O O . HIS A 1 168 ? -17.131 -3.418 28.963 1.00 88.38 168 HIS A O 1
ATOM 1303 N N . MET A 1 169 ? -15.873 -1.934 27.820 1.00 87.50 169 MET A N 1
ATOM 1304 C CA . MET A 1 169 ? -15.397 -1.187 28.988 1.00 87.50 169 MET A CA 1
ATOM 1305 C C . MET A 1 169 ? -16.562 -0.778 29.906 1.00 87.50 169 MET A C 1
ATOM 1307 O O . MET A 1 169 ? -16.531 -1.063 31.096 1.00 87.50 169 MET A O 1
ATOM 1311 N N . LEU A 1 170 ? -17.642 -0.215 29.355 1.00 88.94 170 LEU A N 1
ATOM 1312 C CA . LEU A 1 170 ? -18.811 0.229 30.130 1.00 88.94 170 LEU A CA 1
ATOM 1313 C C . LEU A 1 170 ? -19.583 -0.898 30.845 1.00 88.94 170 LEU A C 1
ATOM 1315 O O . LEU A 1 170 ? -20.320 -0.604 31.781 1.00 88.94 170 LEU A O 1
ATOM 1319 N N . TYR A 1 171 ? -19.425 -2.157 30.426 1.00 90.19 171 TYR A N 1
ATOM 1320 C CA . TYR A 1 171 ? -20.089 -3.322 31.027 1.00 90.19 171 TYR A CA 1
ATOM 1321 C C . TYR A 1 171 ? -19.195 -4.114 32.000 1.00 90.19 171 TYR A C 1
ATOM 1323 O O . TYR A 1 171 ? -19.589 -5.197 32.427 1.00 90.19 171 TYR A O 1
ATOM 1331 N N . LEU A 1 172 ? -18.000 -3.619 32.347 1.00 89.50 172 LEU A N 1
ATOM 1332 C CA . LEU A 1 172 ? -17.149 -4.267 33.355 1.00 89.50 172 LEU A CA 1
ATOM 1333 C C . LEU A 1 172 ? -17.725 -4.119 34.774 1.00 89.50 172 LEU A C 1
ATOM 1335 O O . LEU A 1 172 ? -18.348 -3.112 35.106 1.00 89.50 172 LEU A O 1
ATOM 1339 N N . ASP A 1 173 ? -17.459 -5.116 35.621 1.00 89.44 173 ASP A N 1
ATOM 1340 C CA . ASP A 1 173 ? -17.903 -5.144 37.017 1.00 89.44 173 ASP A CA 1
ATOM 1341 C C . ASP A 1 173 ? -17.288 -4.011 37.855 1.00 89.44 173 ASP A C 1
ATOM 1343 O O . ASP A 1 173 ? -16.119 -3.655 37.687 1.00 89.44 173 ASP A O 1
ATOM 1347 N N . ILE A 1 174 ? -18.038 -3.503 38.841 1.00 85.81 174 ILE A N 1
ATOM 1348 C CA . ILE A 1 174 ? -17.578 -2.430 39.745 1.00 85.81 174 ILE A CA 1
ATOM 1349 C C . ILE A 1 174 ? -16.299 -2.810 40.509 1.00 85.81 174 ILE A C 1
ATOM 1351 O O . ILE A 1 174 ? -15.402 -1.990 40.662 1.00 85.81 174 ILE A O 1
ATOM 1355 N N . SER A 1 175 ? -16.154 -4.091 40.871 1.00 89.50 175 SER A N 1
ATOM 1356 C CA . SER A 1 175 ? -14.950 -4.608 41.534 1.00 89.50 175 SER A CA 1
ATOM 1357 C C . SER A 1 175 ? -13.692 -4.479 40.670 1.00 89.50 175 SER A C 1
ATOM 1359 O O . SER A 1 175 ? -12.594 -4.404 41.213 1.00 89.50 175 SER A O 1
ATOM 1361 N N . TRP A 1 176 ? -13.818 -4.466 39.338 1.00 87.00 176 TRP A N 1
ATOM 1362 C CA . TRP A 1 176 ? -12.677 -4.248 38.448 1.00 87.00 176 TRP A CA 1
ATOM 1363 C C . TRP A 1 176 ? -12.240 -2.777 38.462 1.00 87.00 176 TRP A C 1
ATOM 1365 O O . TRP A 1 176 ? -11.041 -2.494 38.413 1.00 87.00 176 TRP A O 1
ATOM 1375 N N . TYR A 1 177 ? -13.202 -1.855 38.563 1.00 88.19 177 TYR A N 1
ATOM 1376 C CA . TYR A 1 177 ? -12.964 -0.412 38.630 1.00 88.19 177 TYR A CA 1
ATOM 1377 C C . TYR A 1 177 ? -12.361 0.042 39.963 1.00 88.19 177 TYR A C 1
ATOM 1379 O O . TYR A 1 177 ? -11.601 1.006 39.974 1.00 88.19 177 TYR A O 1
ATOM 1387 N N . ASP A 1 178 ? -12.611 -0.682 41.055 1.00 89.06 178 ASP A N 1
ATOM 1388 C CA . ASP A 1 178 ? -11.952 -0.423 42.344 1.00 89.06 178 ASP A CA 1
ATOM 1389 C C . ASP A 1 178 ? -10.441 -0.733 42.303 1.00 89.06 178 ASP A C 1
ATOM 1391 O O . ASP A 1 178 ? -9.649 -0.115 43.015 1.00 89.06 178 ASP A O 1
ATOM 1395 N N . GLU A 1 179 ? 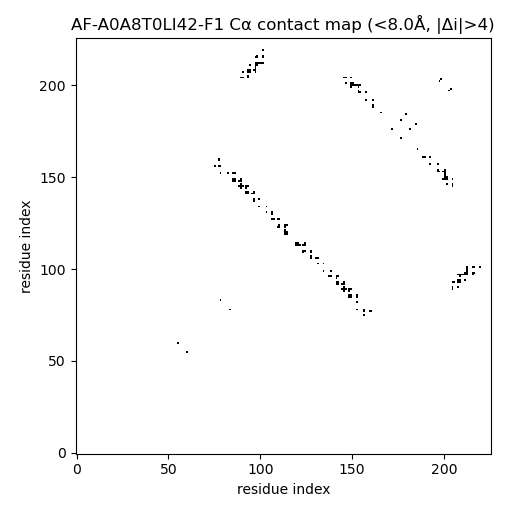-10.017 -1.670 41.445 1.00 88.06 179 GLU A N 1
ATOM 1396 C CA . GLU A 1 179 ? -8.610 -2.067 41.292 1.00 88.06 179 GLU A CA 1
ATOM 1397 C C . GLU A 1 179 ? -7.870 -1.324 40.163 1.00 88.06 179 GLU A C 1
ATOM 1399 O O . GLU A 1 179 ? -6.634 -1.321 40.136 1.00 88.06 179 GLU A O 1
ATOM 1404 N N . ASN A 1 180 ? -8.587 -0.727 39.202 1.00 85.19 180 ASN A N 1
ATOM 1405 C CA . ASN A 1 180 ? -8.005 -0.189 37.969 1.00 85.19 180 ASN A CA 1
ATOM 1406 C C . ASN A 1 180 ? -8.507 1.224 37.647 1.00 85.19 180 ASN A C 1
ATOM 1408 O O . ASN A 1 180 ? -9.703 1.492 37.612 1.00 85.19 180 ASN A O 1
ATOM 1412 N N . ASP A 1 181 ? -7.581 2.116 37.286 1.00 87.56 181 ASP A N 1
ATOM 1413 C CA . ASP A 1 181 ? -7.918 3.465 36.826 1.00 87.56 181 ASP A CA 1
ATOM 1414 C C . ASP A 1 181 ? -8.531 3.445 35.411 1.00 87.56 181 ASP A C 1
ATOM 1416 O O . ASP A 1 181 ? -7.854 3.177 34.407 1.00 87.56 181 ASP A O 1
ATOM 1420 N N . ALA A 1 182 ? -9.823 3.773 35.331 1.00 85.56 182 ALA A N 1
ATOM 1421 C CA . ALA A 1 182 ? -10.586 3.847 34.088 1.00 85.56 182 ALA A CA 1
ATOM 1422 C C . ALA A 1 182 ? -10.010 4.865 33.084 1.00 85.56 182 ALA A C 1
ATOM 1424 O O . ALA A 1 182 ? -10.033 4.626 31.870 1.00 85.56 182 ALA A O 1
ATOM 1425 N N . LEU A 1 183 ? -9.455 5.985 33.565 1.00 87.06 183 LEU A N 1
ATOM 1426 C CA . LEU A 1 183 ? -8.895 7.029 32.702 1.00 87.06 183 LEU A CA 1
ATOM 1427 C C . LEU A 1 183 ? -7.612 6.547 32.026 1.00 87.06 183 LEU A C 1
ATOM 1429 O O . LEU A 1 183 ? -7.420 6.742 30.819 1.00 87.06 183 LEU A O 1
ATOM 1433 N N . GLN A 1 184 ? -6.759 5.855 32.783 1.00 88.06 184 GLN A N 1
ATOM 1434 C CA . GLN A 1 184 ? -5.563 5.227 32.237 1.00 88.06 184 GLN A CA 1
ATOM 1435 C C . GLN A 1 184 ? -5.917 4.170 31.1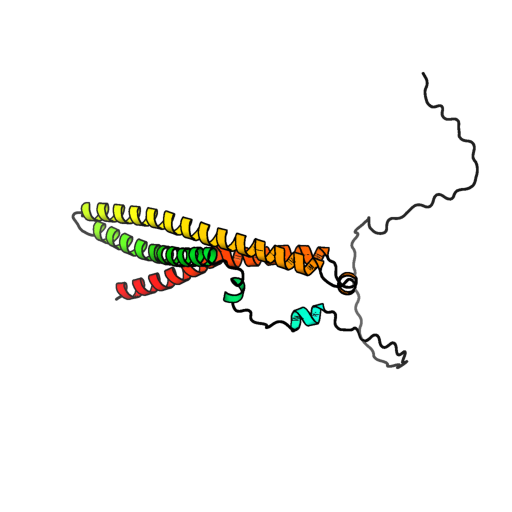79 1.00 88.06 184 GLN A C 1
ATOM 1437 O O . GLN A 1 184 ? -5.243 4.102 30.145 1.00 88.06 184 GLN A O 1
ATOM 1442 N N . LEU A 1 185 ? -6.961 3.364 31.402 1.00 87.00 185 LEU A N 1
ATOM 1443 C CA . LEU A 1 185 ? -7.386 2.347 30.437 1.00 87.00 185 LEU A CA 1
ATOM 1444 C C . LEU A 1 185 ? -7.869 2.976 29.119 1.00 87.00 185 LEU A C 1
ATOM 1446 O O . LEU A 1 185 ? -7.408 2.577 28.049 1.00 87.00 185 LEU A O 1
ATOM 1450 N N . SER A 1 186 ? -8.743 3.981 29.191 1.00 87.62 186 SER A N 1
ATOM 1451 C CA . SER A 1 186 ? -9.284 4.672 28.010 1.00 87.62 186 SER A CA 1
ATOM 1452 C C . SER A 1 186 ? -8.187 5.344 27.167 1.00 87.62 186 SER A C 1
ATOM 1454 O O . SER A 1 186 ? -8.158 5.228 25.933 1.00 87.62 186 SER A O 1
ATOM 1456 N N . SER A 1 187 ? -7.218 5.980 27.835 1.00 89.88 187 SER A N 1
ATOM 1457 C CA . SER A 1 187 ? -6.052 6.584 27.178 1.00 89.88 187 SER A CA 1
ATOM 1458 C C . SER A 1 187 ? -5.193 5.536 26.458 1.00 89.88 187 SER A C 1
ATOM 1460 O O . SER A 1 187 ? -4.850 5.707 25.283 1.00 89.88 187 SER A O 1
ATOM 1462 N N . ARG A 1 188 ? -4.914 4.398 27.110 1.00 88.56 188 ARG A N 1
ATOM 1463 C CA . ARG A 1 188 ? -4.163 3.287 26.499 1.00 88.56 188 ARG A CA 1
ATOM 1464 C C . ARG A 1 188 ? -4.887 2.680 25.307 1.00 88.56 188 ARG A C 1
ATOM 1466 O O . ARG A 1 188 ? -4.268 2.518 24.261 1.00 88.56 188 ARG A O 1
ATOM 1473 N N . LEU A 1 189 ? -6.188 2.417 25.428 1.00 89.81 189 LEU A N 1
ATOM 1474 C CA . LEU A 1 189 ? -7.003 1.901 24.328 1.00 89.81 189 LEU A CA 1
ATOM 1475 C C . LEU A 1 189 ? -6.904 2.817 23.100 1.00 89.81 189 LEU A C 1
ATOM 1477 O O . LEU A 1 189 ? -6.696 2.350 21.979 1.00 89.81 189 LEU A O 1
ATOM 1481 N N . THR A 1 190 ? -6.998 4.130 23.304 1.00 90.88 190 THR A N 1
ATOM 1482 C CA . THR A 1 190 ? -6.852 5.113 22.223 1.00 90.88 190 THR A CA 1
ATOM 1483 C C . THR A 1 190 ? -5.447 5.080 21.614 1.00 90.88 190 THR A C 1
ATOM 1485 O O . THR A 1 190 ? -5.310 5.034 20.391 1.00 90.88 190 THR A O 1
ATOM 1488 N N . GLY A 1 191 ? -4.402 5.035 22.443 1.00 92.06 191 GLY A N 1
ATOM 1489 C CA . GLY A 1 191 ? -3.016 4.950 21.977 1.00 92.06 191 GLY A CA 1
ATOM 1490 C C . GLY A 1 191 ? -2.720 3.676 21.180 1.00 92.06 191 GLY A C 1
ATOM 1491 O O . GLY A 1 191 ? -2.134 3.737 20.098 1.00 92.06 191 GLY A O 1
ATOM 1492 N N . ASP A 1 192 ? -3.161 2.520 21.668 1.00 90.88 192 ASP A N 1
ATOM 1493 C CA . ASP A 1 192 ? -2.909 1.232 21.020 1.00 90.88 192 ASP A CA 1
ATOM 1494 C C . ASP A 1 192 ? -3.706 1.094 19.720 1.00 90.88 192 ASP A C 1
ATOM 1496 O O . ASP A 1 192 ? -3.172 0.653 18.702 1.00 90.88 192 ASP A O 1
ATOM 1500 N N . THR A 1 193 ? -4.946 1.584 19.692 1.00 91.44 193 THR A N 1
ATOM 1501 C CA . THR A 1 193 ? -5.751 1.622 18.463 1.00 91.44 193 THR A CA 1
ATOM 1502 C C . THR A 1 193 ? -5.141 2.520 17.382 1.00 91.44 193 THR A C 1
ATOM 1504 O O . THR A 1 193 ? -5.226 2.188 16.201 1.00 91.44 193 THR A O 1
ATOM 1507 N N . VAL A 1 194 ? -4.476 3.628 17.737 1.00 92.12 194 VAL A N 1
ATOM 1508 C CA . VAL A 1 194 ? -3.734 4.447 16.756 1.00 92.12 194 VAL A CA 1
ATOM 1509 C C . VAL A 1 194 ? -2.576 3.658 16.144 1.00 92.12 194 VAL A C 1
ATOM 1511 O O . VAL A 1 194 ? -2.464 3.611 14.921 1.00 92.12 194 VAL A O 1
ATOM 1514 N N . LYS A 1 195 ? -1.770 2.970 16.962 1.00 90.88 195 LYS A N 1
ATOM 1515 C CA . LYS A 1 195 ? -0.654 2.145 16.462 1.00 90.88 195 LYS A CA 1
ATOM 1516 C C . LYS A 1 195 ? -1.138 1.033 15.530 1.00 90.88 195 LYS A C 1
ATOM 1518 O O . LYS A 1 195 ? -0.539 0.804 14.482 1.00 90.88 195 LYS A O 1
ATOM 1523 N N . ILE A 1 196 ? -2.234 0.365 15.894 1.00 90.19 196 ILE A N 1
ATOM 1524 C CA . ILE A 1 196 ? -2.841 -0.687 15.068 1.00 90.19 196 ILE A CA 1
ATOM 1525 C C . ILE A 1 196 ? -3.358 -0.094 13.747 1.00 90.19 196 ILE A C 1
ATOM 1527 O O . ILE A 1 196 ? -3.146 -0.688 12.691 1.00 90.19 196 ILE A O 1
ATOM 1531 N N . LYS A 1 197 ? -3.982 1.094 13.777 1.00 91.25 197 LYS A N 1
ATOM 1532 C CA . LYS A 1 197 ? -4.462 1.793 12.570 1.00 91.25 197 LYS A CA 1
ATOM 1533 C C . LYS A 1 197 ? -3.314 2.105 11.617 1.00 91.25 197 LYS A C 1
ATOM 1535 O O . LYS A 1 197 ? -3.422 1.818 10.429 1.00 91.25 197 LYS A O 1
ATOM 1540 N N . ASP A 1 198 ? -2.227 2.662 12.138 1.00 91.19 198 ASP A N 1
ATOM 1541 C CA . ASP A 1 198 ? -1.050 3.000 11.336 1.00 91.19 198 ASP A CA 1
ATOM 1542 C C . ASP A 1 198 ? -0.407 1.754 10.725 1.00 91.19 198 ASP A C 1
ATOM 1544 O O . ASP A 1 198 ? 0.040 1.793 9.579 1.00 91.19 198 ASP A O 1
ATOM 1548 N N . GLY A 1 199 ? -0.390 0.643 11.469 1.00 90.25 199 GLY A N 1
ATOM 1549 C CA . GLY A 1 199 ? 0.096 -0.645 10.980 1.00 90.25 199 GLY A CA 1
ATOM 1550 C C . GLY A 1 199 ? -0.756 -1.228 9.851 1.00 90.25 199 GLY A C 1
ATOM 1551 O O . GLY A 1 199 ? -0.199 -1.734 8.886 1.00 90.25 199 GLY A O 1
ATOM 1552 N N . MET A 1 200 ? -2.086 -1.143 9.945 1.00 87.12 200 MET A N 1
ATOM 1553 C CA . MET A 1 200 ? -3.013 -1.673 8.929 1.00 87.12 200 MET A CA 1
ATOM 1554 C C . MET A 1 200 ? -3.213 -0.769 7.712 1.00 87.12 200 MET A C 1
ATOM 1556 O O . MET A 1 200 ? -3.660 -1.246 6.670 1.00 87.12 200 MET A O 1
ATOM 1560 N N . GLY A 1 201 ? -2.983 0.533 7.876 1.00 88.38 201 GLY A N 1
ATOM 1561 C CA . GLY A 1 201 ? -3.164 1.530 6.831 1.00 88.38 201 GLY A CA 1
ATOM 1562 C C . GLY A 1 201 ? -1.959 1.587 5.899 1.00 88.38 201 GLY A C 1
ATOM 1563 O O . GLY A 1 201 ? -1.563 0.594 5.294 1.00 88.38 201 GLY A O 1
ATOM 1564 N N . GLN A 1 202 ? -1.361 2.770 5.792 1.00 87.00 202 GLN A N 1
ATOM 1565 C CA . GLN A 1 202 ? -0.300 3.049 4.826 1.00 87.00 202 GLN A CA 1
ATOM 1566 C C . GLN A 1 202 ? 0.909 2.109 4.957 1.00 87.00 202 GLN A C 1
ATOM 1568 O O . GLN A 1 202 ? 1.400 1.607 3.950 1.00 87.00 202 GLN A O 1
ATOM 1573 N N . LYS A 1 203 ? 1.350 1.800 6.186 1.00 91.69 203 LYS A N 1
ATOM 1574 C CA . LYS A 1 203 ? 2.550 0.974 6.406 1.00 91.69 203 LYS A CA 1
ATOM 1575 C C . LYS A 1 203 ? 2.426 -0.430 5.816 1.00 91.69 203 LYS A C 1
ATOM 1577 O O . LYS A 1 203 ? 3.422 -0.980 5.350 1.00 91.69 203 LYS A O 1
ATOM 1582 N N . LEU A 1 204 ? 1.224 -1.010 5.823 1.00 90.19 204 LEU A N 1
ATOM 1583 C CA . LEU A 1 204 ? 0.989 -2.317 5.216 1.00 90.19 204 LEU A CA 1
ATOM 1584 C C . LEU A 1 204 ? 1.120 -2.253 3.690 1.00 90.19 204 LEU A C 1
ATOM 1586 O O . LEU A 1 204 ? 1.779 -3.109 3.099 1.00 90.19 204 LEU A O 1
ATOM 1590 N N . GLY A 1 205 ? 0.528 -1.229 3.069 1.00 90.62 205 GLY A N 1
ATOM 1591 C CA . GLY A 1 205 ? 0.642 -0.988 1.629 1.00 90.62 205 GLY A CA 1
ATOM 1592 C C . GLY A 1 205 ? 2.096 -0.786 1.196 1.00 90.62 205 GLY A C 1
ATOM 1593 O O . GLY A 1 205 ? 2.552 -1.437 0.255 1.00 90.62 205 GLY A O 1
ATOM 1594 N N . ASP A 1 206 ? 2.846 0.027 1.941 1.00 91.62 206 ASP A N 1
ATOM 1595 C CA . ASP A 1 206 ? 4.268 0.284 1.685 1.00 91.62 206 ASP A CA 1
ATOM 1596 C C . ASP A 1 206 ? 5.115 -0.987 1.840 1.00 91.62 206 ASP A C 1
ATOM 1598 O O . ASP A 1 206 ? 5.952 -1.291 0.988 1.00 91.62 206 ASP A O 1
ATOM 1602 N N . SER A 1 207 ? 4.862 -1.791 2.879 1.00 93.19 207 SER A N 1
ATOM 1603 C CA . SER A 1 207 ? 5.558 -3.069 3.087 1.00 93.19 207 SER A CA 1
ATOM 1604 C C . SER A 1 207 ? 5.370 -4.028 1.909 1.00 93.19 207 SER A C 1
ATOM 1606 O O . SER A 1 207 ? 6.323 -4.691 1.488 1.00 93.19 207 SER A O 1
ATOM 1608 N N . LEU A 1 208 ? 4.150 -4.121 1.373 1.00 92.19 208 LEU A N 1
ATOM 1609 C CA . LEU A 1 208 ? 3.855 -4.953 0.206 1.00 92.19 208 LEU A CA 1
ATOM 1610 C C . LEU A 1 208 ? 4.537 -4.401 -1.048 1.00 92.19 208 LEU A C 1
ATOM 1612 O O . LEU A 1 208 ? 5.204 -5.156 -1.756 1.00 92.19 208 LEU A O 1
ATOM 1616 N N . ARG A 1 209 ? 4.437 -3.086 -1.281 1.00 93.44 209 ARG A N 1
ATOM 1617 C CA . ARG A 1 209 ? 5.089 -2.401 -2.405 1.00 93.44 209 ARG A CA 1
ATOM 1618 C C . ARG A 1 209 ? 6.594 -2.661 -2.419 1.00 93.44 209 ARG A C 1
ATOM 1620 O O . ARG A 1 209 ? 7.120 -3.074 -3.449 1.00 93.44 209 ARG A O 1
ATOM 1627 N N . PHE A 1 210 ? 7.278 -2.477 -1.289 1.00 93.88 210 PHE A N 1
ATOM 1628 C CA . PHE A 1 210 ? 8.725 -2.688 -1.199 1.00 93.88 210 PHE A CA 1
ATOM 1629 C C . PHE A 1 210 ? 9.124 -4.154 -1.359 1.00 93.88 210 PHE A C 1
ATOM 1631 O O . PHE A 1 210 ? 10.151 -4.440 -1.969 1.00 93.88 210 PHE A O 1
ATOM 1638 N N . THR A 1 211 ? 8.299 -5.087 -0.883 1.00 94.38 211 THR A N 1
ATOM 1639 C CA . THR A 1 211 ? 8.538 -6.522 -1.087 1.00 94.38 211 THR A CA 1
ATOM 1640 C C . THR A 1 211 ? 8.444 -6.884 -2.571 1.00 94.38 211 THR A C 1
ATOM 1642 O O . THR A 1 211 ? 9.322 -7.562 -3.102 1.00 94.38 211 THR A O 1
ATOM 1645 N N . VAL A 1 212 ? 7.419 -6.387 -3.272 1.00 93.69 212 VAL A N 1
ATOM 1646 C CA . VAL A 1 212 ? 7.266 -6.598 -4.720 1.00 93.69 212 VAL A CA 1
ATOM 1647 C C . VAL A 1 212 ? 8.395 -5.921 -5.493 1.00 93.69 212 VAL A C 1
ATOM 1649 O O . VAL A 1 212 ? 8.972 -6.536 -6.386 1.00 93.69 212 VAL A O 1
ATOM 1652 N N . GLN A 1 213 ? 8.758 -4.694 -5.122 1.00 94.19 213 GLN A N 1
ATOM 1653 C CA . GLN A 1 213 ? 9.864 -3.959 -5.732 1.00 94.19 213 GLN A CA 1
ATOM 1654 C C . GLN A 1 213 ? 11.199 -4.691 -5.572 1.00 94.19 213 GLN A C 1
ATOM 1656 O O . GLN A 1 213 ? 11.978 -4.754 -6.523 1.00 94.19 213 GLN A O 1
ATOM 1661 N N . PHE A 1 214 ? 11.450 -5.275 -4.400 1.00 93.69 214 PHE A N 1
ATOM 1662 C CA . PHE A 1 214 ? 12.635 -6.087 -4.148 1.00 93.69 214 PHE A CA 1
ATOM 1663 C C . PHE A 1 214 ? 12.680 -7.314 -5.066 1.00 93.69 214 PHE A C 1
ATOM 1665 O O . PHE A 1 214 ? 13.682 -7.532 -5.744 1.00 93.69 214 PHE A O 1
ATOM 1672 N N . ILE A 1 215 ? 11.581 -8.072 -5.152 1.00 93.69 215 ILE A N 1
ATOM 1673 C CA . ILE A 1 215 ? 11.497 -9.266 -6.008 1.00 93.69 215 ILE A CA 1
ATOM 1674 C C . ILE A 1 215 ? 11.657 -8.886 -7.486 1.00 93.69 215 ILE A C 1
ATOM 1676 O O . ILE A 1 215 ? 12.458 -9.490 -8.195 1.00 93.69 215 ILE A O 1
ATOM 1680 N N . ALA A 1 216 ? 10.935 -7.868 -7.955 1.00 92.50 216 ALA A N 1
ATOM 1681 C CA . ALA A 1 216 ? 10.994 -7.421 -9.344 1.00 92.50 216 ALA A CA 1
ATOM 1682 C C . ALA A 1 216 ? 12.387 -6.886 -9.719 1.00 92.50 216 ALA A C 1
ATOM 1684 O O . ALA A 1 216 ? 12.909 -7.219 -10.784 1.00 92.50 216 ALA A O 1
ATOM 1685 N N . GLY A 1 217 ? 13.020 -6.112 -8.832 1.00 91.69 217 GLY A N 1
ATOM 1686 C CA . GLY A 1 217 ? 14.390 -5.635 -9.016 1.00 91.69 217 GLY A CA 1
ATOM 1687 C C . GLY A 1 217 ? 15.405 -6.777 -9.069 1.00 91.69 217 GLY A C 1
ATOM 1688 O O . GLY A 1 217 ? 16.266 -6.783 -9.946 1.00 91.69 217 GLY A O 1
ATOM 1689 N N . PHE A 1 218 ? 15.264 -7.773 -8.190 1.00 92.31 218 PHE A N 1
ATOM 1690 C CA . PHE A 1 218 ? 16.108 -8.968 -8.189 1.00 92.31 218 PHE A CA 1
ATOM 1691 C C . PHE A 1 218 ? 15.989 -9.728 -9.515 1.00 92.31 218 PHE A C 1
ATOM 1693 O O . PHE A 1 218 ? 16.997 -9.974 -10.171 1.00 92.31 218 PHE A O 1
ATOM 1700 N N . VAL A 1 219 ? 14.765 -10.018 -9.970 1.00 91.75 219 VAL A N 1
ATOM 1701 C CA . VAL A 1 219 ? 14.525 -10.721 -11.244 1.00 91.75 219 VAL A CA 1
ATOM 1702 C C . VAL A 1 219 ? 15.148 -9.974 -12.426 1.00 91.75 219 VAL A C 1
ATOM 1704 O O . VAL A 1 219 ? 15.859 -10.581 -13.225 1.00 91.75 219 VAL A O 1
ATOM 1707 N N . ILE A 1 220 ? 14.940 -8.658 -12.528 1.00 89.31 220 ILE A N 1
ATOM 1708 C CA . ILE A 1 220 ? 15.512 -7.847 -13.614 1.00 89.31 220 ILE A CA 1
ATOM 1709 C C . ILE A 1 220 ? 17.045 -7.836 -13.563 1.00 89.31 220 ILE A C 1
ATOM 1711 O O . ILE A 1 220 ? 17.689 -7.925 -14.610 1.00 89.31 220 ILE A O 1
ATOM 1715 N N . GLY A 1 221 ? 17.625 -7.774 -12.362 1.00 89.44 221 GLY A N 1
ATOM 1716 C CA . GLY A 1 221 ? 19.070 -7.850 -12.164 1.00 89.44 221 GLY A CA 1
ATOM 1717 C C . GLY A 1 221 ? 19.671 -9.148 -12.704 1.00 89.44 221 GLY A C 1
ATOM 1718 O O . GLY A 1 221 ? 20.654 -9.097 -13.436 1.00 89.44 221 GLY A O 1
ATOM 1719 N N . PHE A 1 222 ? 19.055 -10.300 -12.422 1.00 90.88 222 PHE A N 1
ATOM 1720 C CA . PHE A 1 222 ? 19.537 -11.593 -12.930 1.00 90.88 222 PHE A CA 1
ATOM 1721 C C . PHE A 1 222 ? 19.349 -11.755 -14.438 1.00 90.88 222 PHE A C 1
ATOM 1723 O O . PHE A 1 222 ? 20.236 -12.276 -15.105 1.00 90.88 222 PHE A O 1
ATOM 1730 N N . VAL A 1 223 ? 18.223 -11.292 -14.989 1.00 90.25 223 VAL A N 1
ATOM 1731 C CA . VAL A 1 223 ? 17.943 -11.413 -16.431 1.00 90.25 223 VAL A CA 1
ATOM 1732 C C . VAL A 1 223 ? 18.910 -10.579 -17.274 1.00 90.25 223 VAL A C 1
ATOM 1734 O O . VAL A 1 223 ? 19.222 -10.962 -18.395 1.00 90.25 223 VAL A O 1
ATOM 1737 N N . ARG A 1 224 ? 19.364 -9.432 -16.760 1.00 80.88 224 ARG A N 1
ATOM 1738 C CA . ARG A 1 224 ? 20.200 -8.478 -17.508 1.00 80.88 224 ARG A CA 1
ATOM 1739 C C . ARG A 1 224 ? 21.679 -8.505 -17.108 1.00 80.88 224 ARG A C 1
ATOM 1741 O O . ARG A 1 224 ? 22.484 -7.848 -17.756 1.00 80.88 224 ARG A O 1
ATOM 1748 N N . GLY A 1 225 ? 22.006 -9.207 -16.022 1.00 76.00 225 GLY A N 1
ATOM 1749 C CA . GLY A 1 225 ? 23.362 -9.389 -15.501 1.00 76.00 225 GLY A CA 1
ATOM 1750 C C . GLY A 1 225 ? 24.093 -10.631 -16.025 1.00 76.00 225 GLY A C 1
ATOM 1751 O O . GLY A 1 225 ? 25.244 -10.832 -15.646 1.00 76.00 225 GLY A O 1
ATOM 1752 N N . HIS A 1 226 ? 23.444 -11.447 -16.861 1.00 49.19 226 HIS A N 1
ATOM 1753 C CA . HIS A 1 226 ? 24.082 -12.448 -17.724 1.00 49.19 226 HIS A CA 1
ATOM 1754 C C . HIS A 1 226 ? 24.273 -11.847 -19.119 1.00 49.19 226 HIS A C 1
ATOM 1756 O O . HIS A 1 226 ? 25.371 -12.011 -19.689 1.00 49.19 226 HIS A O 1
#